Protein AF-A0A2V9U8V9-F1 (afdb_monomer_lite)

Structure (mmCIF, N/CA/C/O backbone):
data_AF-A0A2V9U8V9-F1
#
_entry.id   AF-A0A2V9U8V9-F1
#
loop_
_atom_site.group_PDB
_atom_site.id
_atom_site.type_symbol
_atom_site.label_atom_id
_atom_site.label_alt_id
_atom_site.label_comp_id
_atom_site.label_asym_id
_atom_site.label_entity_id
_atom_site.label_seq_id
_atom_site.pdbx_PDB_ins_code
_atom_site.Cartn_x
_atom_site.Cartn_y
_atom_site.Cartn_z
_atom_site.occupancy
_atom_site.B_iso_or_equiv
_atom_site.auth_seq_id
_atom_site.auth_comp_id
_atom_site.auth_asym_id
_atom_site.auth_atom_id
_atom_site.pdbx_PDB_model_num
ATOM 1 N N . MET A 1 1 ? 23.281 -36.638 34.194 1.00 37.81 1 MET A N 1
ATOM 2 C CA . MET A 1 1 ? 23.204 -36.924 32.746 1.00 37.81 1 MET A CA 1
ATOM 3 C C . MET A 1 1 ? 21.889 -36.361 32.242 1.00 37.81 1 MET A C 1
ATOM 5 O O . MET A 1 1 ? 20.847 -36.944 32.497 1.00 37.81 1 MET A O 1
ATOM 9 N N . PHE A 1 2 ? 21.940 -35.166 31.656 1.00 35.53 2 PHE A N 1
ATOM 10 C CA . PHE A 1 2 ? 20.792 -34.500 31.046 1.00 35.53 2 PHE A CA 1
ATOM 11 C C . PHE A 1 2 ? 20.637 -35.052 29.633 1.00 35.53 2 PHE A C 1
ATOM 13 O O . PHE A 1 2 ? 21.574 -34.942 28.846 1.00 35.53 2 PHE A O 1
ATOM 20 N N . ASN A 1 3 ? 19.500 -35.680 29.330 1.00 35.22 3 ASN A N 1
ATOM 21 C CA . ASN A 1 3 ? 19.219 -36.154 27.983 1.00 35.22 3 ASN A CA 1
ATOM 22 C C . ASN A 1 3 ? 18.303 -35.150 27.280 1.00 35.22 3 ASN A C 1
ATOM 24 O O . ASN A 1 3 ? 17.217 -34.831 27.760 1.00 35.22 3 ASN A O 1
ATOM 28 N N . HIS A 1 4 ? 18.808 -34.634 26.164 1.00 39.69 4 HIS A N 1
ATOM 29 C CA . HIS A 1 4 ? 18.148 -33.722 25.246 1.00 39.69 4 HIS A CA 1
ATOM 30 C C . HIS A 1 4 ? 16.875 -34.337 24.655 1.00 39.69 4 HIS A C 1
ATOM 32 O O . HIS A 1 4 ? 16.899 -35.435 24.105 1.00 39.69 4 HIS A O 1
ATOM 38 N N . 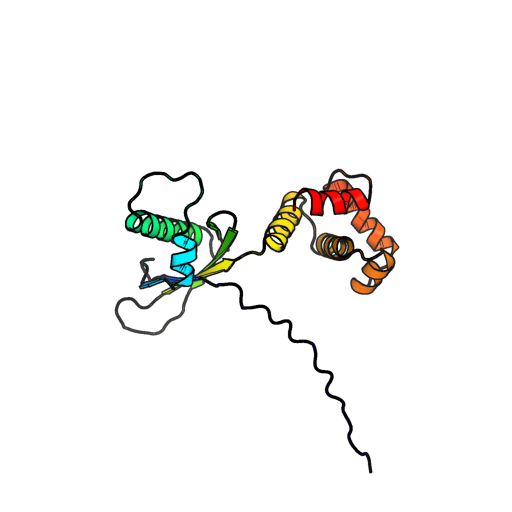SER A 1 5 ? 15.779 -33.586 24.683 1.00 37.34 5 SER A N 1
ATOM 39 C CA . SER A 1 5 ? 14.660 -33.722 23.745 1.00 37.34 5 SER A CA 1
ATOM 40 C C . SER A 1 5 ? 14.038 -32.340 23.569 1.00 37.34 5 SER A C 1
ATOM 42 O O . SER A 1 5 ? 13.023 -32.003 24.161 1.00 37.34 5 SER A O 1
ATOM 44 N N . THR A 1 6 ? 14.729 -31.489 22.815 1.00 38.81 6 THR A N 1
ATOM 45 C CA . THR A 1 6 ? 14.156 -30.262 22.259 1.00 38.81 6 THR A CA 1
ATOM 46 C C . THR A 1 6 ? 13.319 -30.651 21.048 1.00 38.81 6 THR A C 1
ATOM 48 O O . THR A 1 6 ? 13.857 -30.843 19.956 1.00 38.81 6 THR A O 1
ATOM 51 N N . GLU A 1 7 ? 12.009 -30.800 21.255 1.00 35.12 7 GLU A N 1
ATOM 52 C CA . GLU A 1 7 ? 11.020 -30.742 20.181 1.00 35.12 7 GLU A CA 1
ATOM 53 C C . GLU A 1 7 ? 11.206 -29.418 19.437 1.00 35.12 7 GLU A C 1
ATOM 55 O O . GLU A 1 7 ? 11.065 -28.329 19.990 1.00 35.12 7 GLU A O 1
ATOM 60 N N . SER A 1 8 ? 11.615 -29.528 18.176 1.00 33.59 8 SER A N 1
ATOM 61 C CA . SER A 1 8 ? 11.679 -28.401 17.259 1.00 33.59 8 SER A CA 1
ATOM 62 C C . SER A 1 8 ? 10.249 -28.027 16.891 1.00 33.59 8 SER A C 1
ATOM 64 O O . SER A 1 8 ? 9.591 -28.728 16.125 1.00 33.59 8 SER A O 1
ATOM 66 N N . GLU A 1 9 ? 9.765 -26.933 17.467 1.00 35.12 9 GLU A N 1
ATOM 67 C CA . GLU A 1 9 ? 8.502 -26.299 17.113 1.00 35.12 9 GLU A CA 1
ATOM 68 C C . GLU A 1 9 ? 8.621 -25.756 15.678 1.00 35.12 9 GLU A C 1
ATOM 70 O O . GLU A 1 9 ? 9.173 -24.686 15.415 1.00 35.12 9 GLU A O 1
ATOM 75 N N . VAL A 1 10 ? 8.180 -26.560 14.708 1.00 37.53 10 VAL A N 1
ATOM 76 C CA . VAL A 1 10 ? 8.136 -26.182 13.295 1.00 37.53 10 VAL A CA 1
ATOM 77 C C . VAL A 1 10 ? 7.018 -25.156 13.123 1.00 37.53 10 VAL A C 1
ATOM 79 O O . VAL A 1 10 ? 5.843 -25.506 13.023 1.00 37.53 10 VAL A O 1
ATOM 82 N N . LEU A 1 11 ? 7.380 -23.872 13.086 1.00 33.31 11 LEU A N 1
ATOM 83 C CA . LEU A 1 11 ? 6.467 -22.806 12.674 1.00 33.31 11 LEU A CA 1
ATOM 84 C C . LEU A 1 11 ? 5.932 -23.117 11.263 1.00 33.31 11 LEU A C 1
ATOM 86 O O . LEU A 1 11 ? 6.725 -23.436 10.369 1.00 33.31 11 LEU A O 1
ATOM 90 N N . PRO A 1 12 ? 4.615 -23.012 11.010 1.00 33.31 12 PRO A N 1
ATOM 91 C CA . PRO A 1 12 ? 4.072 -23.256 9.685 1.00 33.31 12 PRO A CA 1
ATOM 92 C C . PRO A 1 12 ? 4.582 -22.180 8.723 1.00 33.31 12 PRO A C 1
ATOM 94 O O . PRO A 1 12 ? 4.158 -21.024 8.770 1.00 33.31 12 PRO A O 1
ATOM 97 N N . TYR A 1 13 ? 5.486 -22.570 7.822 1.00 31.02 13 TYR A N 1
ATOM 98 C CA . TYR A 1 13 ? 5.823 -21.798 6.632 1.00 31.02 13 TYR A CA 1
ATOM 99 C C . TYR A 1 13 ? 4.543 -21.630 5.807 1.00 31.02 13 TYR A C 1
ATOM 101 O O . TYR A 1 13 ? 4.135 -22.518 5.057 1.00 31.02 13 TYR A O 1
ATOM 109 N N . THR A 1 14 ? 3.876 -20.485 5.946 1.00 38.31 14 THR A N 1
ATOM 110 C CA . THR A 1 14 ? 2.821 -20.095 5.016 1.00 38.31 14 THR A CA 1
ATOM 111 C C . THR A 1 14 ? 3.462 -19.981 3.638 1.00 38.31 14 THR A C 1
ATOM 113 O O . THR A 1 14 ? 4.262 -19.078 3.398 1.00 38.31 14 THR A O 1
ATOM 116 N N . SER A 1 15 ? 3.140 -20.918 2.745 1.00 39.66 15 SER A N 1
ATOM 117 C CA . SER A 1 15 ? 3.515 -20.896 1.332 1.00 39.66 15 SER A CA 1
ATOM 118 C C . SER A 1 15 ? 2.818 -19.722 0.638 1.00 39.66 15 SER A C 1
ATOM 120 O O . SER A 1 15 ? 1.810 -19.865 -0.053 1.00 39.66 15 SER A O 1
ATOM 122 N N . THR A 1 16 ? 3.321 -18.512 0.854 1.00 41.31 16 THR A N 1
ATOM 123 C CA . THR A 1 16 ? 3.035 -17.383 -0.016 1.00 41.31 16 THR A CA 1
ATOM 124 C C . THR A 1 16 ? 3.943 -17.547 -1.224 1.00 41.31 16 THR A C 1
ATOM 126 O O . THR A 1 16 ? 5.153 -17.346 -1.144 1.00 41.31 16 THR A O 1
ATOM 129 N N . ARG A 1 17 ? 3.374 -17.942 -2.374 1.00 42.03 17 ARG A N 1
ATOM 130 C CA . ARG A 1 17 ? 4.054 -17.705 -3.658 1.00 42.03 17 ARG A CA 1
ATOM 131 C C . ARG A 1 17 ? 4.548 -16.254 -3.621 1.00 42.03 17 ARG A C 1
ATOM 133 O O . ARG A 1 17 ? 3.707 -15.392 -3.342 1.00 42.03 17 ARG A O 1
ATOM 140 N N . PRO A 1 18 ? 5.845 -15.977 -3.851 1.00 52.53 18 PRO A N 1
ATOM 141 C CA . PRO A 1 18 ? 6.323 -14.604 -3.858 1.00 52.53 18 PRO A CA 1
ATOM 142 C C . PRO A 1 18 ? 5.438 -13.825 -4.827 1.00 52.53 18 PRO A C 1
ATOM 144 O O . PRO A 1 18 ? 5.170 -14.289 -5.942 1.00 52.53 18 PRO A O 1
ATOM 147 N N . GLU A 1 19 ? 4.877 -12.707 -4.360 1.00 60.94 19 GLU A N 1
ATOM 148 C CA . GLU A 1 19 ? 4.049 -11.869 -5.219 1.00 60.94 19 GLU A CA 1
ATOM 149 C C . GLU A 1 19 ? 4.855 -11.552 -6.486 1.00 60.94 19 GLU A C 1
ATOM 151 O O . GLU A 1 19 ? 6.059 -11.323 -6.393 1.00 60.94 19 GLU A O 1
ATOM 156 N N . PRO A 1 20 ? 4.251 -11.601 -7.684 1.00 72.75 20 PRO A N 1
ATOM 157 C CA . PRO A 1 20 ? 5.007 -11.443 -8.917 1.00 72.75 20 PRO A CA 1
ATOM 158 C C . PRO A 1 20 ? 5.640 -10.047 -8.954 1.00 72.75 20 PRO A C 1
ATOM 160 O O . PRO A 1 20 ? 4.931 -9.050 -9.111 1.00 72.75 20 PRO A O 1
ATOM 163 N N . VAL A 1 21 ? 6.966 -9.997 -8.804 1.00 86.25 21 VAL A N 1
ATOM 164 C CA . VAL A 1 21 ? 7.768 -8.770 -8.832 1.00 86.25 21 VAL A CA 1
ATOM 165 C C . VAL A 1 21 ? 8.269 -8.507 -10.251 1.00 86.25 21 VAL A C 1
ATOM 167 O O . VAL A 1 21 ? 8.858 -9.378 -10.897 1.00 86.25 21 VAL A O 1
ATOM 170 N N . GLY A 1 22 ? 8.016 -7.302 -10.758 1.00 91.44 22 GLY A N 1
ATOM 171 C CA . GLY A 1 22 ? 8.603 -6.808 -12.001 1.00 91.44 22 GLY A CA 1
ATOM 172 C C . GLY A 1 22 ? 9.912 -6.063 -11.741 1.00 91.44 22 GLY A C 1
ATOM 173 O O . GLY A 1 22 ? 10.039 -5.391 -10.725 1.00 91.44 22 GLY A O 1
ATOM 174 N N . LEU A 1 23 ? 10.869 -6.157 -12.664 1.00 93.19 23 LEU A N 1
ATOM 175 C CA . LEU A 1 23 ? 12.131 -5.419 -12.611 1.00 93.19 23 LEU A CA 1
ATOM 176 C C . LEU A 1 23 ? 12.373 -4.717 -13.948 1.00 93.19 23 LEU A C 1
ATOM 178 O O . LEU A 1 23 ? 12.224 -5.337 -15.005 1.00 93.19 23 LEU A O 1
ATOM 182 N N . ILE A 1 24 ? 12.769 -3.451 -13.883 1.00 92.56 24 ILE A N 1
ATOM 183 C 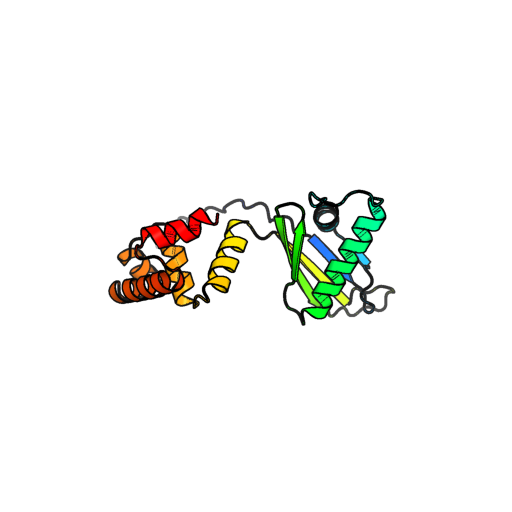CA . ILE A 1 24 ? 13.270 -2.664 -15.013 1.00 92.56 24 ILE A CA 1
ATOM 184 C C . ILE A 1 24 ? 14.653 -2.147 -14.627 1.00 92.56 24 ILE A C 1
ATOM 186 O O . ILE A 1 24 ? 14.810 -1.641 -13.520 1.00 92.56 24 ILE A O 1
ATOM 190 N N . LEU A 1 25 ? 15.639 -2.273 -15.514 1.00 91.81 25 LEU A N 1
ATOM 191 C CA . LEU A 1 25 ? 16.968 -1.684 -15.336 1.00 91.81 25 LEU A CA 1
ATOM 192 C C . LEU A 1 25 ? 17.158 -0.534 -16.315 1.00 91.81 25 LEU A C 1
ATOM 194 O O . LEU A 1 25 ? 16.785 -0.651 -17.486 1.00 91.81 25 LEU A O 1
ATOM 198 N N . LEU A 1 26 ? 17.757 0.543 -15.826 1.00 89.12 26 LEU A N 1
ATOM 199 C CA . LEU A 1 26 ? 17.985 1.781 -16.555 1.00 89.12 26 LEU A CA 1
ATOM 200 C C . LEU A 1 26 ? 19.473 2.121 -16.544 1.00 89.12 26 LEU A C 1
ATOM 202 O O . LEU A 1 26 ? 20.128 1.925 -15.521 1.00 89.12 26 LEU A O 1
ATOM 206 N N . ASP A 1 27 ? 20.003 2.637 -17.649 1.00 88.00 27 ASP A N 1
ATOM 207 C CA . ASP A 1 27 ? 21.355 3.201 -17.698 1.00 88.00 27 ASP A CA 1
ATOM 208 C C . ASP A 1 27 ? 21.408 4.630 -17.119 1.00 88.00 27 ASP A C 1
ATOM 210 O O . ASP A 1 27 ? 20.403 5.170 -16.650 1.00 88.00 27 ASP A O 1
ATOM 214 N N . ALA A 1 28 ? 22.589 5.256 -17.149 1.00 83.31 28 ALA A N 1
ATOM 215 C CA . ALA A 1 28 ? 22.806 6.620 -16.653 1.00 83.31 28 ALA A CA 1
ATOM 216 C C . ALA A 1 28 ? 21.983 7.696 -17.391 1.00 83.31 28 ALA A C 1
ATOM 218 O O . ALA A 1 28 ? 21.819 8.802 -16.883 1.00 83.31 28 ALA A O 1
ATOM 219 N N . HIS A 1 29 ? 21.458 7.387 -18.579 1.00 84.06 29 HIS A N 1
ATOM 220 C CA . HIS A 1 29 ? 20.615 8.278 -19.376 1.00 84.06 29 HIS A CA 1
ATOM 221 C C . HIS A 1 29 ? 19.126 7.941 -19.240 1.00 84.06 29 HIS A C 1
ATOM 223 O O . HIS A 1 29 ? 18.322 8.380 -20.065 1.00 84.06 29 HIS A O 1
ATOM 229 N N . MET A 1 30 ? 18.753 7.146 -18.230 1.00 81.25 30 MET A N 1
ATOM 230 C CA . MET A 1 30 ? 17.387 6.670 -17.998 1.00 81.25 30 MET A CA 1
ATOM 231 C C . MET A 1 30 ? 16.827 5.829 -19.156 1.00 81.25 30 MET A C 1
ATOM 233 O O . MET A 1 30 ? 15.611 5.653 -19.273 1.00 81.25 30 MET A O 1
ATOM 237 N N . LYS A 1 31 ? 17.692 5.264 -20.012 1.00 86.12 31 LYS A N 1
ATOM 238 C CA . LYS A 1 31 ? 17.264 4.329 -21.056 1.00 86.12 31 LYS A CA 1
ATOM 239 C C . LYS A 1 31 ? 17.157 2.925 -20.496 1.00 86.12 31 LYS A C 1
ATOM 241 O O . LYS A 1 31 ? 17.973 2.482 -19.696 1.00 86.12 31 LYS A O 1
ATOM 246 N N . VAL A 1 32 ? 16.147 2.203 -20.961 1.00 88.94 32 VAL A N 1
ATOM 247 C CA . VAL A 1 32 ? 15.845 0.848 -20.504 1.00 88.94 32 VAL A CA 1
ATOM 248 C C . VAL A 1 32 ? 16.859 -0.134 -21.076 1.00 88.94 32 VAL A C 1
ATOM 250 O O . VAL A 1 32 ? 16.911 -0.346 -22.284 1.00 88.94 32 VAL A O 1
ATOM 253 N N . VAL A 1 33 ? 17.629 -0.759 -20.190 1.00 90.62 33 VAL A N 1
ATOM 254 C CA . VAL A 1 33 ? 18.607 -1.808 -20.519 1.00 90.62 33 VAL A CA 1
ATOM 255 C C . VAL A 1 33 ? 17.960 -3.188 -20.431 1.00 90.62 33 VAL A C 1
ATOM 257 O O . VAL A 1 33 ? 18.264 -4.088 -21.211 1.00 90.62 33 VAL A O 1
ATOM 260 N N . TYR A 1 34 ? 17.032 -3.367 -19.489 1.00 89.75 34 TYR A N 1
ATOM 261 C CA . TYR A 1 34 ? 16.369 -4.646 -19.258 1.00 89.75 34 TYR A CA 1
ATOM 262 C C . TYR A 1 34 ? 14.958 -4.463 -18.703 1.00 89.75 34 TYR A C 1
ATOM 264 O O . TYR A 1 34 ? 14.690 -3.559 -17.914 1.00 89.75 34 TYR A O 1
ATOM 272 N N . VAL A 1 35 ? 14.069 -5.383 -19.074 1.00 90.81 35 VAL A N 1
ATOM 273 C CA . VAL A 1 35 ? 12.726 -5.528 -18.504 1.00 90.81 35 VAL A CA 1
ATOM 274 C C . VAL A 1 35 ? 12.508 -7.011 -18.231 1.00 90.81 35 VAL A C 1
ATOM 276 O O . VAL A 1 35 ? 12.730 -7.837 -19.119 1.00 90.81 35 VAL A O 1
ATOM 279 N N . SER A 1 36 ? 12.063 -7.377 -17.030 1.00 91.88 36 SER A N 1
ATOM 280 C CA . SER A 1 36 ? 11.713 -8.769 -16.728 1.00 91.88 36 SER A CA 1
ATOM 281 C C . SER A 1 36 ? 10.414 -9.194 -17.425 1.00 91.88 36 SER A C 1
ATOM 283 O O . SER A 1 36 ? 9.588 -8.362 -17.803 1.00 91.88 36 SER A O 1
ATOM 285 N N . SER A 1 37 ? 10.192 -10.499 -17.600 1.00 88.12 37 SER A N 1
ATOM 286 C CA . SER A 1 37 ? 8.926 -11.020 -18.144 1.00 88.12 37 SER A CA 1
ATOM 287 C C . SER A 1 37 ? 7.725 -10.581 -17.299 1.00 88.12 37 SER A C 1
ATOM 289 O O . SER A 1 37 ? 6.737 -10.091 -17.842 1.00 88.12 37 SER A O 1
ATOM 291 N N . THR A 1 38 ? 7.837 -10.651 -15.970 1.00 88.69 38 THR A N 1
ATOM 292 C CA . THR A 1 38 ? 6.818 -10.155 -15.036 1.00 88.69 38 THR A CA 1
ATOM 293 C C . THR A 1 38 ? 6.543 -8.666 -15.228 1.00 88.69 38 THR A C 1
ATOM 295 O O . THR A 1 38 ? 5.383 -8.267 -15.296 1.00 88.69 38 THR A O 1
ATOM 298 N N . ALA A 1 39 ? 7.589 -7.845 -15.374 1.00 89.62 39 ALA A N 1
ATOM 299 C CA . ALA A 1 39 ? 7.444 -6.420 -15.655 1.00 89.62 39 ALA A CA 1
ATOM 300 C C . ALA A 1 39 ? 6.711 -6.171 -16.979 1.00 89.62 39 ALA A C 1
ATOM 302 O O . ALA A 1 39 ? 5.760 -5.392 -17.002 1.00 89.62 39 ALA A O 1
ATOM 303 N N . ARG A 1 40 ? 7.074 -6.890 -18.051 1.00 88.06 40 ARG A N 1
ATOM 304 C CA . ARG A 1 40 ? 6.355 -6.817 -19.333 1.00 88.06 40 ARG A CA 1
ATOM 305 C C . ARG A 1 40 ? 4.884 -7.188 -19.175 1.00 88.06 40 ARG A C 1
ATOM 307 O O . ARG A 1 40 ? 4.047 -6.460 -19.680 1.00 88.06 40 ARG A O 1
ATOM 314 N N . HIS A 1 41 ? 4.553 -8.246 -18.434 1.00 85.12 41 HIS A N 1
ATOM 315 C CA . HIS A 1 41 ? 3.159 -8.637 -18.180 1.00 85.12 41 HIS A CA 1
ATOM 316 C C . HIS A 1 41 ? 2.365 -7.594 -17.381 1.00 85.12 41 HIS A C 1
ATOM 318 O O . HIS A 1 41 ? 1.191 -7.358 -17.662 1.00 85.12 41 HIS A O 1
ATOM 324 N N . ILE A 1 42 ? 2.987 -6.958 -16.384 1.00 87.00 42 ILE A N 1
ATOM 325 C CA . ILE A 1 42 ? 2.364 -5.864 -15.623 1.00 87.00 42 ILE A CA 1
ATOM 326 C C . ILE A 1 42 ? 2.085 -4.674 -16.554 1.00 87.00 42 ILE A C 1
ATOM 328 O O . ILE A 1 42 ? 1.009 -4.071 -16.488 1.00 87.00 42 ILE A O 1
ATOM 332 N N . LEU A 1 43 ? 3.033 -4.359 -17.435 1.00 85.06 43 LEU A N 1
ATOM 333 C CA . LEU A 1 43 ? 2.993 -3.220 -18.351 1.00 85.06 43 LEU A CA 1
ATOM 334 C C . LEU A 1 43 ? 2.244 -3.481 -19.667 1.00 85.06 43 LEU A C 1
ATOM 336 O O . LEU A 1 43 ? 1.930 -2.531 -20.373 1.00 85.06 43 LEU A O 1
ATOM 340 N N . SER A 1 44 ? 1.917 -4.723 -20.014 1.00 81.25 44 SER A N 1
ATOM 341 C CA . SER A 1 44 ? 1.146 -5.044 -21.225 1.00 81.25 44 SER A CA 1
ATOM 342 C C . SER A 1 44 ? -0.349 -5.206 -20.957 1.00 81.25 44 SER A C 1
ATOM 344 O O . SER A 1 44 ? -1.152 -5.235 -21.886 1.00 81.25 44 SER A O 1
ATOM 346 N N . TYR A 1 45 ? -0.762 -5.292 -19.689 1.00 72.31 45 TYR A N 1
ATOM 347 C CA . TYR A 1 45 ? -2.176 -5.432 -19.356 1.00 72.31 45 TYR A CA 1
ATOM 348 C C . TYR A 1 45 ? -2.946 -4.152 -19.703 1.00 72.31 45 TYR A C 1
ATOM 350 O O . TYR A 1 45 ? -2.648 -3.087 -19.153 1.00 72.31 45 TYR A O 1
ATOM 358 N N . ARG A 1 46 ? -3.966 -4.267 -20.562 1.00 63.50 46 ARG A N 1
ATOM 359 C CA . ARG A 1 46 ? -4.835 -3.150 -20.952 1.00 63.50 46 ARG A CA 1
ATOM 360 C C . ARG A 1 46 ? -5.687 -2.673 -19.778 1.00 63.50 46 ARG A C 1
ATOM 362 O O . ARG A 1 46 ? -6.381 -3.467 -19.134 1.00 63.50 46 ARG A O 1
ATOM 369 N N . ASN A 1 47 ? -5.686 -1.368 -19.526 1.00 58.81 47 ASN A N 1
ATOM 370 C CA . ASN A 1 47 ? -6.736 -0.759 -18.721 1.00 58.81 47 ASN A CA 1
ATOM 371 C C . ASN A 1 47 ? -8.002 -0.685 -19.582 1.00 58.81 47 ASN A C 1
ATOM 373 O O . ASN A 1 47 ? -7.956 -0.304 -20.750 1.00 58.81 47 ASN A O 1
ATOM 377 N N . SER A 1 48 ? -9.135 -1.113 -19.027 1.00 47.69 48 SER A N 1
ATOM 378 C CA . SER A 1 48 ? -10.438 -1.041 -19.689 1.00 47.69 48 SER A CA 1
ATOM 379 C C . SER A 1 48 ? -10.763 0.426 -19.998 1.00 47.69 48 SER A C 1
ATOM 381 O O . SER A 1 48 ? -11.174 1.147 -19.093 1.00 47.69 48 SER A O 1
ATOM 383 N N . GLY A 1 49 ? -10.509 0.865 -21.235 1.00 53.72 49 GLY A N 1
ATOM 384 C CA . GLY A 1 49 ? -10.682 2.251 -21.685 1.00 53.72 49 GLY A CA 1
ATOM 385 C C . GLY A 1 49 ? -9.748 2.690 -22.823 1.00 53.72 49 GLY A C 1
ATOM 386 O O . GLY A 1 49 ? -10.072 3.641 -23.522 1.00 53.72 49 GLY A O 1
ATOM 387 N N . GLU A 1 50 ? -8.628 1.999 -23.059 1.00 55.88 50 GLU A N 1
ATOM 388 C CA . GLU A 1 50 ? -7.662 2.384 -24.101 1.00 55.88 50 GLU A CA 1
ATOM 389 C C . GLU A 1 50 ? -7.884 1.578 -25.391 1.00 55.88 50 GLU A C 1
ATOM 391 O O . GLU A 1 50 ? -7.620 0.374 -25.448 1.00 55.88 50 GLU A O 1
ATOM 396 N N . SER A 1 51 ? -8.404 2.245 -26.424 1.00 48.88 51 SER A N 1
ATOM 397 C CA . SER A 1 51 ? -8.648 1.672 -27.750 1.00 48.88 51 SER A CA 1
ATOM 398 C C . SER A 1 51 ? -7.625 2.220 -28.750 1.00 48.88 51 SER A C 1
ATOM 400 O O . SER A 1 51 ? -7.553 3.431 -28.939 1.00 48.88 51 SER A O 1
ATOM 402 N N . GLY A 1 52 ? -6.860 1.340 -29.411 1.00 53.19 52 GLY A N 1
ATOM 403 C CA . GLY A 1 52 ? -6.328 1.625 -30.753 1.00 53.19 52 GLY A CA 1
ATOM 404 C C . GLY A 1 52 ? -4.812 1.719 -30.982 1.00 53.19 52 GLY A C 1
ATOM 405 O O . GLY A 1 52 ? -4.431 1.924 -32.129 1.00 53.19 52 GLY A O 1
ATOM 406 N N . ALA A 1 53 ? -3.931 1.546 -29.992 1.00 48.72 53 ALA A N 1
ATOM 407 C CA . ALA A 1 53 ? -2.481 1.565 -30.244 1.00 48.72 53 ALA A CA 1
ATOM 408 C C . ALA A 1 53 ? -1.908 0.157 -30.500 1.00 48.72 53 ALA A C 1
ATOM 410 O O . ALA A 1 53 ? -2.307 -0.808 -29.850 1.00 48.72 53 ALA A O 1
ATOM 411 N N . SER A 1 54 ? -0.956 0.053 -31.436 1.00 56.22 54 SER A N 1
ATOM 412 C CA . SER A 1 54 ? -0.134 -1.147 -31.658 1.00 56.22 54 SER A CA 1
ATOM 413 C C . SER A 1 54 ? 0.542 -1.573 -30.346 1.00 56.22 54 SER A C 1
ATOM 415 O O . SER A 1 54 ? 1.157 -0.735 -29.680 1.00 56.22 54 SER A O 1
ATOM 417 N N . ASP A 1 55 ? 0.426 -2.854 -29.973 1.00 57.44 55 ASP A N 1
ATOM 418 C CA . ASP A 1 55 ? 0.799 -3.383 -28.647 1.00 57.44 55 ASP A CA 1
ATOM 419 C C . ASP A 1 55 ? 2.256 -3.050 -28.238 1.00 57.44 55 ASP A C 1
ATOM 421 O O . ASP A 1 55 ? 2.559 -2.895 -27.053 1.00 57.44 55 ASP A O 1
ATOM 425 N N . THR A 1 56 ? 3.165 -2.882 -29.205 1.00 59.69 56 THR A N 1
ATOM 426 C CA . THR A 1 56 ? 4.578 -2.536 -28.972 1.00 59.69 56 THR A CA 1
ATOM 427 C C . THR A 1 56 ? 4.783 -1.072 -28.576 1.00 59.69 56 THR A C 1
ATOM 429 O O . THR A 1 56 ? 5.589 -0.791 -27.687 1.00 59.69 56 THR A O 1
ATOM 432 N N . ASN A 1 57 ? 4.041 -0.145 -29.193 1.00 65.62 57 ASN A N 1
ATOM 433 C CA . ASN A 1 57 ? 4.129 1.282 -28.866 1.00 65.62 57 ASN A CA 1
ATOM 434 C C . ASN A 1 57 ? 3.526 1.546 -27.484 1.00 65.62 57 ASN A C 1
ATOM 436 O O . ASN A 1 57 ? 4.117 2.259 -26.682 1.00 65.62 57 ASN A O 1
ATOM 440 N N . GLN A 1 58 ? 2.430 0.859 -27.146 1.00 69.56 58 GLN A N 1
ATOM 441 C CA . GLN A 1 58 ? 1.798 0.987 -25.832 1.00 69.56 58 GLN A CA 1
ATOM 442 C C . GLN A 1 58 ? 2.719 0.526 -24.689 1.00 69.56 58 GLN A C 1
ATOM 444 O O . GLN A 1 58 ? 2.766 1.155 -23.631 1.00 69.56 58 GLN A O 1
ATOM 449 N N . LEU A 1 59 ? 3.473 -0.564 -24.879 1.00 73.44 59 LEU A N 1
ATOM 450 C CA . LEU A 1 59 ? 4.434 -1.026 -23.876 1.00 73.44 59 LEU A CA 1
ATOM 451 C C . LEU A 1 59 ? 5.578 -0.019 -23.686 1.00 73.44 59 LEU A C 1
ATOM 453 O O . LEU A 1 59 ? 5.958 0.252 -22.547 1.00 73.44 59 LEU A O 1
ATOM 457 N N . ALA A 1 60 ? 6.110 0.535 -24.778 1.00 75.12 60 ALA A N 1
ATOM 458 C CA . ALA A 1 60 ? 7.166 1.542 -24.725 1.00 75.12 60 ALA A CA 1
ATOM 459 C C . ALA A 1 60 ? 6.703 2.809 -23.987 1.00 75.12 60 ALA A C 1
ATOM 461 O O . ALA A 1 60 ? 7.379 3.243 -23.053 1.00 75.12 60 ALA A O 1
ATOM 462 N N . ASP A 1 61 ? 5.516 3.322 -24.316 1.00 77.38 61 ASP A N 1
ATOM 463 C CA . ASP A 1 61 ? 4.929 4.507 -23.679 1.00 77.38 61 ASP A CA 1
ATOM 464 C C . ASP A 1 61 ? 4.693 4.283 -22.179 1.00 77.38 61 ASP A C 1
ATOM 466 O O . ASP A 1 61 ? 4.983 5.143 -21.344 1.00 77.38 61 ASP A O 1
ATOM 470 N N . ARG A 1 62 ? 4.228 3.088 -21.793 1.00 78.31 62 ARG A N 1
ATOM 471 C CA . ARG A 1 62 ? 4.033 2.739 -20.377 1.00 78.31 62 ARG A CA 1
ATOM 472 C C . ARG A 1 62 ? 5.343 2.604 -19.617 1.00 78.31 62 ARG A C 1
ATOM 474 O O . ARG A 1 62 ? 5.404 3.012 -18.459 1.00 78.31 62 ARG A O 1
ATOM 481 N N . ILE A 1 63 ? 6.378 2.042 -20.239 1.00 80.62 63 ILE A N 1
ATOM 482 C CA . ILE A 1 63 ? 7.712 1.999 -19.636 1.00 80.62 63 ILE A CA 1
ATOM 483 C C . ILE A 1 63 ? 8.218 3.428 -19.423 1.00 80.62 63 ILE A C 1
ATOM 485 O O . ILE A 1 63 ? 8.644 3.749 -18.318 1.00 80.62 63 ILE A O 1
ATOM 489 N N . GLN A 1 64 ? 8.103 4.300 -20.428 1.00 83.25 64 GLN A N 1
ATOM 490 C CA . GLN A 1 64 ? 8.506 5.703 -20.312 1.00 83.25 64 GLN A CA 1
ATOM 491 C C . GLN A 1 64 ? 7.731 6.440 -19.216 1.00 83.25 64 GLN A C 1
ATOM 493 O O . GLN A 1 64 ? 8.343 7.122 -18.399 1.00 83.25 64 GLN A O 1
ATOM 498 N N . SER A 1 65 ? 6.412 6.249 -19.131 1.00 81.31 65 SER A N 1
ATOM 499 C CA . SER A 1 65 ? 5.577 6.843 -18.080 1.00 81.31 65 SER A CA 1
ATOM 500 C C . SER A 1 65 ? 6.010 6.410 -16.675 1.00 81.31 65 SER A C 1
ATOM 502 O O . SER A 1 65 ? 6.109 7.247 -15.779 1.00 81.31 65 SER A O 1
ATOM 504 N N . VAL A 1 66 ? 6.320 5.122 -16.477 1.00 81.75 66 VAL A N 1
ATOM 505 C CA . VAL A 1 66 ? 6.816 4.619 -15.185 1.00 81.75 66 VAL A CA 1
ATOM 506 C C . VAL A 1 66 ? 8.193 5.191 -14.860 1.00 81.75 66 VAL A C 1
ATOM 508 O O . VAL A 1 66 ? 8.408 5.627 -13.733 1.00 81.75 66 VAL A O 1
ATOM 511 N N . VAL A 1 67 ? 9.107 5.227 -15.832 1.00 83.62 67 VAL A N 1
ATOM 512 C CA . VAL A 1 67 ? 10.454 5.791 -15.656 1.00 83.62 67 VAL A CA 1
ATOM 513 C C . VAL A 1 67 ? 10.383 7.275 -15.293 1.00 83.62 67 VAL A C 1
ATOM 515 O O . VAL A 1 67 ? 11.038 7.697 -14.342 1.00 83.62 67 VAL A O 1
ATOM 518 N N . PHE A 1 68 ? 9.541 8.044 -15.985 1.00 82.25 68 PHE A N 1
ATOM 519 C CA . PHE A 1 68 ? 9.326 9.464 -15.717 1.00 82.25 68 PHE A CA 1
ATOM 520 C C . PHE A 1 68 ? 8.753 9.695 -14.313 1.00 82.25 68 PHE A C 1
ATOM 522 O O . PHE A 1 68 ? 9.353 10.407 -13.511 1.00 82.25 68 PHE A O 1
ATOM 529 N N . ALA A 1 69 ? 7.659 9.008 -13.966 1.00 76.94 69 ALA A N 1
ATOM 530 C CA . ALA A 1 69 ? 7.031 9.130 -12.650 1.00 76.94 69 ALA A CA 1
ATOM 531 C C . ALA A 1 69 ? 7.964 8.705 -11.502 1.00 76.94 69 ALA A C 1
ATOM 533 O O . ALA A 1 69 ? 7.868 9.226 -10.395 1.00 76.94 69 ALA A O 1
ATOM 534 N N . SER A 1 70 ? 8.855 7.739 -11.739 1.00 74.88 70 SER A N 1
ATOM 535 C CA . SER A 1 70 ? 9.867 7.326 -10.763 1.00 74.88 70 SER A CA 1
ATOM 536 C C . SER A 1 70 ? 11.047 8.299 -10.665 1.00 74.88 70 SER A C 1
ATOM 538 O O . SER A 1 70 ? 11.659 8.371 -9.603 1.00 74.88 70 SER A O 1
ATOM 540 N N . SER A 1 71 ? 11.352 9.053 -11.725 1.00 73.31 71 SER A N 1
ATOM 541 C CA . SER A 1 71 ? 12.377 10.104 -11.710 1.00 73.31 71 SER A CA 1
ATOM 542 C C . SER A 1 71 ? 11.928 11.339 -10.929 1.00 73.31 71 SER A C 1
ATOM 544 O O . SER A 1 71 ? 12.734 11.925 -10.214 1.00 73.31 71 SER A O 1
ATOM 546 N N . GLU A 1 72 ? 10.657 11.734 -11.046 1.00 72.06 72 GLU A N 1
ATOM 547 C CA . GLU A 1 72 ? 10.104 12.883 -10.308 1.00 72.06 72 GLU A CA 1
ATOM 548 C C . GLU A 1 72 ? 9.918 12.599 -8.813 1.00 72.06 72 GLU A C 1
ATOM 550 O O . GLU A 1 72 ? 9.875 13.516 -8.001 1.00 72.06 72 GLU A O 1
ATOM 555 N N . ALA A 1 73 ? 9.805 11.327 -8.429 1.00 61.44 73 ALA A N 1
ATOM 556 C CA . ALA A 1 73 ? 9.437 10.941 -7.074 1.00 61.44 73 ALA A CA 1
ATOM 557 C C . ALA A 1 73 ? 10.565 11.077 -6.026 1.00 61.44 73 ALA A C 1
ATOM 559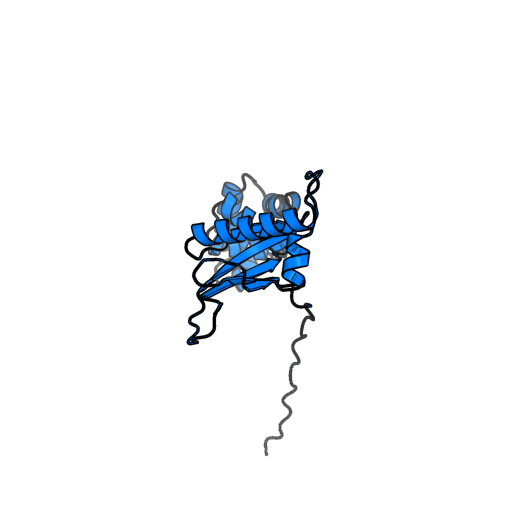 O O . ALA A 1 73 ? 10.358 10.623 -4.906 1.00 61.44 73 ALA A O 1
ATOM 560 N N . GLU A 1 74 ? 11.737 11.649 -6.342 1.00 63.28 74 GLU A N 1
ATOM 561 C CA . GLU A 1 74 ? 12.888 11.813 -5.418 1.00 63.28 74 GLU A CA 1
ATOM 562 C C . GLU A 1 74 ? 13.167 10.563 -4.545 1.00 63.28 74 GLU A C 1
ATOM 564 O O . GLU A 1 74 ? 13.337 10.631 -3.328 1.00 63.28 74 GLU A O 1
ATOM 569 N N . GLY A 1 75 ? 13.158 9.370 -5.151 1.00 61.44 75 GLY A N 1
ATOM 570 C CA . GLY A 1 75 ? 13.381 8.100 -4.438 1.00 61.44 75 GLY A CA 1
ATOM 571 C C . GLY A 1 75 ? 12.141 7.501 -3.753 1.00 61.44 75 GLY A C 1
ATOM 572 O O . GLY A 1 75 ? 12.201 6.391 -3.221 1.00 61.44 75 GLY A O 1
ATOM 573 N N . ALA A 1 76 ? 10.993 8.179 -3.788 1.00 64.94 76 ALA A N 1
ATOM 574 C CA . ALA A 1 76 ? 9.718 7.642 -3.334 1.00 64.94 76 ALA A CA 1
ATOM 575 C C . ALA A 1 76 ? 9.103 6.669 -4.356 1.00 64.94 76 ALA A C 1
ATOM 577 O O . ALA A 1 76 ? 9.352 6.711 -5.560 1.00 64.94 76 ALA A O 1
ATOM 578 N N . ALA A 1 77 ? 8.258 5.764 -3.859 1.00 75.56 77 ALA A N 1
ATOM 579 C CA . ALA A 1 77 ? 7.541 4.821 -4.707 1.00 75.56 77 ALA A CA 1
ATOM 580 C C . ALA A 1 77 ? 6.402 5.523 -5.464 1.00 75.56 77 ALA A C 1
ATOM 582 O O . ALA A 1 77 ? 5.524 6.112 -4.829 1.00 75.56 77 ALA A O 1
ATOM 583 N N . SER A 1 78 ? 6.355 5.386 -6.789 1.00 80.44 78 SER A N 1
ATOM 584 C CA . SER A 1 78 ? 5.196 5.781 -7.597 1.00 80.44 78 SER A CA 1
ATOM 585 C C . SER A 1 78 ? 4.182 4.631 -7.684 1.00 80.44 78 SER A C 1
ATOM 587 O O . SER A 1 78 ? 4.489 3.481 -7.359 1.00 80.44 78 SER A O 1
ATOM 589 N N . ALA A 1 79 ? 2.934 4.921 -8.062 1.00 82.69 79 ALA A N 1
ATOM 590 C CA . ALA A 1 79 ? 1.885 3.908 -8.186 1.00 82.69 79 ALA A CA 1
ATOM 591 C C . ALA A 1 79 ? 1.447 3.749 -9.645 1.00 82.69 79 ALA A C 1
ATOM 593 O O . ALA A 1 79 ? 1.071 4.719 -10.296 1.00 82.69 79 ALA A O 1
ATOM 594 N N . LEU A 1 80 ? 1.417 2.506 -10.124 1.00 84.25 80 LEU A N 1
ATOM 595 C CA . LEU A 1 80 ? 0.944 2.131 -11.453 1.00 84.25 80 LEU A CA 1
ATOM 596 C C . LEU A 1 80 ? -0.300 1.246 -11.341 1.00 84.25 80 LEU A C 1
ATOM 598 O O . LEU A 1 80 ? -0.333 0.281 -10.574 1.00 84.25 80 LEU A O 1
ATOM 602 N N . MET A 1 81 ? -1.314 1.523 -12.157 1.00 81.81 81 MET A N 1
ATOM 603 C CA . MET A 1 81 ? -2.450 0.620 -12.342 1.00 81.81 81 MET A CA 1
ATOM 604 C C . MET A 1 81 ? -2.228 -0.283 -13.559 1.00 81.81 81 MET A C 1
ATOM 606 O O . MET A 1 81 ? -1.869 0.177 -14.640 1.00 81.81 81 MET A O 1
ATOM 610 N N . SER A 1 82 ? -2.462 -1.579 -13.370 1.00 82.19 82 SER A N 1
ATOM 611 C CA . SER A 1 82 ? -2.449 -2.612 -14.405 1.00 82.19 82 SER A CA 1
ATOM 612 C C . SER A 1 82 ? -3.743 -3.421 -14.280 1.00 82.19 82 SER A C 1
ATOM 614 O O . SER A 1 82 ? -3.919 -4.257 -13.382 1.00 82.19 82 SER A O 1
ATOM 616 N N . GLY A 1 83 ? -4.732 -3.070 -15.102 1.00 80.06 83 GLY A N 1
ATOM 617 C CA . GLY A 1 83 ? -6.119 -3.487 -14.917 1.00 80.06 83 GLY A CA 1
ATOM 618 C C . GLY A 1 83 ? -6.669 -3.015 -13.565 1.00 80.06 83 GLY A C 1
ATOM 619 O O . GLY A 1 83 ? -6.568 -1.850 -13.197 1.00 80.06 83 GLY A O 1
ATOM 620 N N . ARG A 1 84 ? -7.224 -3.941 -12.770 1.00 74.75 84 ARG A N 1
ATOM 621 C CA . ARG A 1 84 ? -7.708 -3.673 -11.393 1.00 74.75 84 ARG A CA 1
ATOM 622 C C . ARG A 1 84 ? -6.654 -3.929 -10.307 1.00 74.75 84 ARG A C 1
ATOM 624 O O . ARG A 1 84 ? -7.010 -4.168 -9.148 1.00 74.75 84 ARG A O 1
ATOM 631 N N . ARG A 1 85 ? -5.378 -4.018 -10.683 1.00 80.31 85 ARG A N 1
ATOM 632 C CA . ARG A 1 85 ? -4.262 -4.293 -9.771 1.00 80.31 85 ARG A CA 1
ATOM 633 C C . ARG A 1 85 ? -3.385 -3.052 -9.696 1.00 80.31 85 ARG A C 1
ATOM 635 O O . ARG A 1 85 ? -3.056 -2.475 -10.727 1.00 80.31 85 ARG A O 1
ATOM 642 N N . ARG A 1 86 ? -3.017 -2.664 -8.479 1.00 82.19 86 ARG A N 1
ATOM 643 C CA . ARG A 1 86 ? -2.069 -1.581 -8.238 1.00 82.19 86 ARG A CA 1
ATOM 644 C C . ARG A 1 86 ? -0.692 -2.167 -7.963 1.00 82.19 86 ARG A C 1
ATOM 646 O O . ARG A 1 86 ? -0.570 -3.125 -7.196 1.00 82.19 86 ARG A O 1
ATOM 653 N N . TYR A 1 87 ? 0.311 -1.573 -8.580 1.00 86.50 87 TYR A N 1
ATOM 654 C CA . TYR A 1 87 ? 1.716 -1.876 -8.390 1.00 86.50 87 TYR A CA 1
ATOM 655 C C . TYR A 1 87 ? 2.411 -0.637 -7.839 1.00 86.50 87 TYR A C 1
ATOM 657 O O . TYR A 1 87 ? 2.119 0.477 -8.271 1.00 86.50 87 TYR A O 1
ATOM 665 N N . LEU A 1 88 ? 3.289 -0.831 -6.862 1.00 86.62 88 LEU A N 1
ATOM 666 C CA . LEU A 1 88 ? 4.216 0.198 -6.414 1.00 86.62 88 LEU A CA 1
ATOM 667 C C . LEU A 1 88 ? 5.504 0.049 -7.209 1.00 86.62 88 LEU A C 1
ATOM 669 O O . LEU A 1 88 ? 6.082 -1.034 -7.241 1.00 86.62 88 LEU A O 1
ATOM 673 N N . CYS A 1 89 ? 5.927 1.137 -7.830 1.00 88.94 89 CYS A N 1
ATOM 674 C CA . CYS A 1 89 ? 7.152 1.242 -8.597 1.00 88.94 89 CYS A CA 1
ATOM 675 C C . CYS A 1 89 ? 8.182 1.965 -7.729 1.00 88.94 89 CYS A C 1
ATOM 677 O O . CYS A 1 89 ? 8.071 3.167 -7.492 1.00 88.94 89 CYS A O 1
ATOM 679 N N . ARG A 1 90 ? 9.155 1.223 -7.205 1.00 88.00 90 ARG A N 1
ATOM 680 C CA . ARG A 1 90 ? 10.216 1.743 -6.340 1.00 88.00 90 ARG A CA 1
ATOM 681 C C . ARG A 1 90 ? 11.504 1.921 -7.135 1.00 88.00 90 ARG A C 1
ATOM 683 O O . ARG A 1 90 ? 12.034 0.905 -7.590 1.00 88.00 90 ARG A O 1
ATOM 690 N N . PRO A 1 91 ? 11.998 3.156 -7.309 1.00 88.50 91 PRO A N 1
ATOM 691 C CA . PRO A 1 91 ? 13.306 3.383 -7.898 1.00 88.50 91 PRO A CA 1
ATOM 692 C C . PRO A 1 91 ? 14.421 3.087 -6.887 1.00 88.50 91 PRO A C 1
ATOM 694 O O . PRO A 1 91 ? 14.295 3.370 -5.698 1.00 88.50 91 PRO A O 1
ATOM 697 N N . PHE A 1 92 ? 15.525 2.546 -7.386 1.00 86.25 92 PHE A N 1
ATOM 698 C CA . PHE A 1 92 ? 16.779 2.336 -6.674 1.00 86.25 92 PHE A CA 1
ATOM 699 C C . PHE A 1 92 ? 17.913 2.826 -7.564 1.00 86.25 92 PHE A C 1
ATOM 701 O O . PHE A 1 92 ? 17.917 2.528 -8.759 1.00 86.25 92 PHE A O 1
ATOM 708 N N . LEU A 1 93 ? 18.883 3.533 -6.992 1.00 86.75 93 LEU A N 1
ATOM 709 C CA . LEU A 1 93 ? 20.158 3.773 -7.660 1.00 86.75 93 LEU A CA 1
ATOM 710 C C . LEU A 1 93 ? 21.049 2.548 -7.464 1.00 86.75 93 LEU A C 1
ATOM 712 O O . LEU A 1 93 ? 21.057 1.940 -6.392 1.00 86.75 93 LEU A 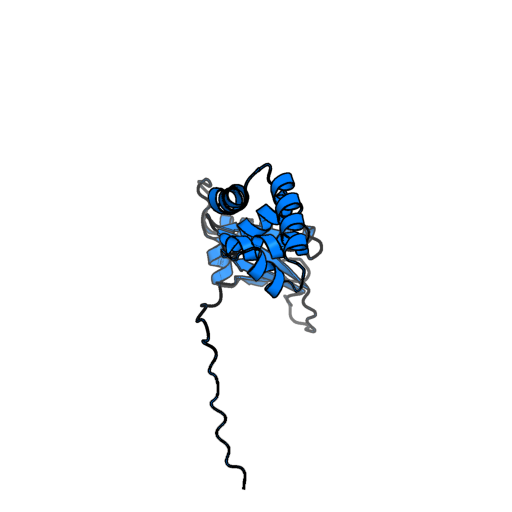O 1
ATOM 716 N N . LEU A 1 94 ? 21.762 2.168 -8.515 1.00 83.19 94 LEU A N 1
ATOM 717 C CA . LEU A 1 94 ? 22.707 1.065 -8.492 1.00 83.19 94 LEU A CA 1
ATOM 718 C C . LEU A 1 94 ? 24.119 1.644 -8.536 1.00 83.19 94 LEU A C 1
ATOM 720 O O . LEU A 1 94 ? 24.514 2.257 -9.524 1.00 83.19 94 LEU A O 1
ATOM 724 N N . GLU A 1 95 ? 24.891 1.418 -7.479 1.00 73.00 95 GLU A N 1
ATOM 725 C CA . GLU A 1 95 ? 26.329 1.678 -7.486 1.00 73.00 95 GLU A CA 1
ATOM 726 C C . GLU A 1 95 ? 27.030 0.488 -8.145 1.00 73.00 95 GLU A C 1
ATOM 728 O O . GLU A 1 95 ? 27.400 -0.488 -7.493 1.00 73.00 95 GLU A O 1
ATOM 733 N N . LEU A 1 96 ? 27.141 0.529 -9.472 1.00 68.75 96 LEU A N 1
ATOM 734 C CA . LEU A 1 96 ? 27.810 -0.510 -10.247 1.00 68.75 96 LEU A CA 1
ATOM 735 C C . LEU A 1 96 ? 29.149 0.001 -10.775 1.00 68.75 96 LEU A C 1
ATOM 737 O O . LEU A 1 96 ? 29.217 0.922 -11.584 1.00 68.75 96 LEU A O 1
ATOM 741 N N . THR A 1 97 ? 30.230 -0.638 -10.337 1.00 59.50 97 THR A N 1
ATOM 742 C CA . THR A 1 97 ? 31.584 -0.436 -10.855 1.00 59.50 97 THR A CA 1
ATOM 743 C C . THR A 1 97 ? 31.801 -1.332 -12.074 1.00 59.50 97 THR A C 1
ATOM 745 O O . THR A 1 97 ? 32.110 -2.516 -11.957 1.00 59.50 97 THR A O 1
ATOM 748 N N . GLY A 1 98 ? 31.623 -0.774 -13.272 1.00 61.47 98 GLY A N 1
ATOM 749 C CA . GLY A 1 98 ? 31.881 -1.465 -14.537 1.00 61.47 98 GLY A CA 1
ATOM 750 C C . GLY A 1 98 ? 32.068 -0.488 -15.698 1.00 61.47 98 GLY A C 1
ATOM 751 O O . GLY A 1 98 ? 31.541 0.618 -15.672 1.00 61.47 98 GLY A O 1
ATOM 752 N N . THR A 1 99 ? 32.827 -0.888 -16.719 1.00 58.44 99 THR A N 1
ATOM 753 C CA . THR A 1 99 ? 33.175 -0.055 -17.893 1.00 58.44 99 THR A CA 1
ATOM 754 C C . THR A 1 99 ? 32.428 -0.454 -19.171 1.00 58.44 99 THR A C 1
ATOM 756 O O . THR A 1 99 ? 32.734 0.046 -20.252 1.00 58.44 99 THR A O 1
ATOM 759 N N . ALA A 1 100 ? 31.458 -1.367 -19.075 1.00 64.88 100 ALA A N 1
ATOM 760 C CA . ALA A 1 100 ? 30.706 -1.842 -20.232 1.00 64.88 100 ALA A CA 1
ATOM 761 C C . ALA A 1 100 ? 29.709 -0.779 -20.744 1.00 64.88 100 ALA A C 1
ATOM 763 O O . ALA A 1 100 ? 29.115 -0.051 -19.950 1.00 64.88 100 ALA A O 1
ATOM 764 N N . PRO A 1 101 ? 29.452 -0.692 -22.059 1.00 61.69 101 PRO A N 1
ATOM 765 C CA . PRO A 1 101 ? 28.340 0.108 -22.564 1.00 61.69 101 PRO A CA 1
ATOM 766 C C . PRO A 1 101 ? 27.010 -0.419 -21.992 1.00 61.69 101 PRO A C 1
ATOM 768 O O . PRO A 1 101 ? 26.792 -1.628 -21.942 1.00 61.69 101 PRO A O 1
ATOM 771 N N . HIS A 1 102 ? 26.129 0.492 -21.558 1.00 68.44 102 HIS A N 1
ATOM 772 C CA . HIS A 1 102 ? 24.844 0.203 -20.893 1.00 68.44 102 HIS A CA 1
ATOM 773 C C . HIS A 1 102 ? 24.928 -0.422 -19.488 1.00 68.44 102 HIS A C 1
ATOM 775 O O . HIS A 1 102 ? 24.055 -1.210 -19.115 1.00 68.44 102 HIS A O 1
ATOM 781 N N . VAL A 1 103 ? 25.928 -0.054 -18.670 1.00 79.50 103 VAL A N 1
ATOM 782 C CA . VAL A 1 103 ? 25.879 -0.372 -17.229 1.00 79.50 103 VAL A CA 1
ATOM 783 C C . VAL A 1 103 ? 24.575 0.185 -16.644 1.00 79.50 103 VAL A C 1
ATOM 785 O O . VAL A 1 103 ? 24.294 1.379 -16.813 1.00 79.50 103 VAL A O 1
ATOM 788 N N . PRO A 1 104 ? 23.755 -0.637 -15.970 1.00 82.94 104 PRO A N 1
ATOM 789 C CA . PRO A 1 104 ? 22.564 -0.129 -15.323 1.00 82.94 104 PRO A CA 1
ATOM 790 C C . PRO A 1 104 ? 22.972 0.738 -14.126 1.00 82.94 104 PRO A C 1
ATOM 792 O O . PRO A 1 104 ? 23.771 0.326 -13.301 1.00 82.94 104 PRO A O 1
ATOM 795 N N . HIS A 1 105 ? 22.444 1.953 -14.049 1.00 85.06 105 HIS A N 1
ATOM 796 C CA . HIS A 1 105 ? 22.684 2.903 -12.957 1.00 85.06 105 HIS A CA 1
ATOM 797 C C . HIS A 1 105 ? 21.455 3.060 -12.060 1.00 85.06 105 HIS A C 1
ATOM 799 O O . HIS A 1 105 ? 21.546 3.603 -10.961 1.00 85.06 105 HIS A O 1
ATOM 805 N N . ALA A 1 106 ? 20.301 2.559 -12.501 1.00 87.44 106 ALA A N 1
ATOM 806 C CA . ALA A 1 106 ? 19.097 2.516 -11.694 1.00 87.44 106 ALA A CA 1
ATOM 807 C C . ALA A 1 106 ? 18.271 1.257 -11.975 1.00 87.44 106 ALA A C 1
ATOM 809 O O . ALA A 1 106 ? 18.346 0.645 -13.044 1.00 87.44 106 ALA A O 1
ATOM 810 N N . ALA A 1 107 ? 17.449 0.884 -11.002 1.00 90.38 107 ALA A N 1
ATOM 811 C CA . ALA A 1 107 ? 16.453 -0.166 -11.110 1.00 90.38 107 ALA A CA 1
ATOM 812 C C . ALA A 1 107 ? 15.090 0.348 -10.651 1.00 90.38 107 ALA A C 1
ATOM 814 O O . ALA A 1 107 ? 14.999 1.119 -9.701 1.00 90.38 107 ALA A O 1
ATOM 815 N N . ILE A 1 108 ? 14.018 -0.126 -11.280 1.00 90.81 108 ILE A N 1
ATOM 816 C CA . ILE A 1 108 ? 12.652 0.057 -10.792 1.00 90.81 108 ILE A CA 1
ATOM 817 C C . ILE A 1 108 ? 12.087 -1.313 -10.441 1.00 90.81 108 ILE A C 1
ATOM 819 O O . ILE A 1 108 ? 11.945 -2.184 -11.305 1.00 90.81 108 ILE A O 1
ATOM 823 N N . LEU A 1 109 ? 11.741 -1.487 -9.169 1.00 91.81 109 LEU A N 1
ATOM 824 C CA . LEU A 1 109 ? 11.044 -2.663 -8.671 1.00 91.81 109 LEU A CA 1
ATOM 825 C C . LEU A 1 109 ? 9.540 -2.413 -8.704 1.00 91.81 109 LEU A C 1
ATOM 827 O O . LEU A 1 109 ? 9.059 -1.434 -8.139 1.00 91.81 109 LEU A O 1
ATOM 831 N N . MET A 1 110 ? 8.796 -3.306 -9.343 1.00 89.62 110 MET A N 1
ATOM 832 C CA . MET A 1 110 ? 7.341 -3.255 -9.402 1.00 89.62 110 MET A CA 1
ATOM 833 C C . MET A 1 110 ? 6.754 -4.337 -8.512 1.00 89.62 110 MET A C 1
ATOM 835 O O . MET A 1 110 ? 6.750 -5.516 -8.863 1.00 89.62 110 MET A O 1
ATOM 839 N N . GLU A 1 111 ? 6.221 -3.924 -7.371 1.00 87.69 111 GLU A N 1
ATOM 840 C CA . GLU A 1 111 ? 5.632 -4.818 -6.382 1.00 87.69 111 GLU A CA 1
ATOM 841 C C . GLU A 1 111 ? 4.117 -4.699 -6.433 1.00 87.69 111 GLU A C 1
ATOM 843 O O . GLU A 1 111 ? 3.553 -3.601 -6.363 1.00 87.69 111 GLU A O 1
ATOM 848 N N . ARG A 1 112 ? 3.425 -5.832 -6.546 1.00 84.25 112 ARG A N 1
ATOM 849 C CA . ARG A 1 112 ? 1.970 -5.819 -6.446 1.00 84.25 112 ARG A CA 1
ATOM 850 C C . ARG A 1 112 ? 1.594 -5.395 -5.034 1.00 84.25 112 ARG A C 1
ATOM 852 O O . ARG A 1 112 ? 2.045 -5.983 -4.068 1.00 84.25 112 ARG A O 1
ATOM 859 N N . THR A 1 113 ? 0.707 -4.419 -4.900 1.00 75.50 113 THR A N 1
ATOM 860 C CA . THR A 1 113 ? 0.057 -4.195 -3.610 1.00 75.50 113 THR A CA 1
ATOM 861 C C . THR A 1 113 ? -1.210 -5.039 -3.569 1.00 75.50 113 THR A C 1
ATOM 863 O O . THR A 1 113 ? -2.083 -4.926 -4.440 1.00 75.50 113 THR A O 1
ATOM 866 N N . SER A 1 114 ? -1.321 -5.925 -2.579 1.00 69.56 114 SER A N 1
ATOM 867 C CA . SER A 1 114 ? -2.573 -6.639 -2.326 1.00 69.56 114 SER A CA 1
ATOM 868 C C . SER A 1 114 ? -3.706 -5.619 -2.135 1.00 69.56 114 SER A C 1
ATOM 870 O O . SER A 1 114 ? -3.502 -4.555 -1.549 1.00 69.56 114 SER A O 1
ATOM 872 N N . ARG A 1 115 ? -4.917 -5.905 -2.640 1.00 64.56 115 ARG A N 1
ATOM 873 C CA . ARG A 1 115 ? -6.048 -4.956 -2.533 1.00 64.56 115 ARG A CA 1
ATOM 874 C C . ARG A 1 115 ? -6.303 -4.535 -1.086 1.00 64.56 115 ARG A C 1
ATOM 876 O O . ARG A 1 115 ? -6.568 -3.369 -0.835 1.00 64.56 115 ARG A O 1
ATOM 883 N N . ARG A 1 116 ? -6.134 -5.474 -0.150 1.00 66.44 116 ARG A N 1
ATOM 884 C CA . ARG A 1 116 ? -6.205 -5.231 1.294 1.00 66.44 116 ARG A CA 1
ATOM 885 C C . ARG A 1 116 ? -5.177 -4.185 1.742 1.00 66.44 116 ARG A C 1
ATOM 887 O O . ARG A 1 116 ? -5.552 -3.235 2.417 1.00 66.44 116 ARG A O 1
ATOM 894 N N . ASN A 1 117 ? -3.910 -4.331 1.353 1.00 68.19 117 ASN A N 1
ATOM 895 C CA . ASN A 1 117 ? -2.843 -3.418 1.772 1.00 68.19 117 ASN A CA 1
ATOM 896 C C . ASN A 1 117 ? -2.968 -2.033 1.133 1.00 68.19 117 ASN A C 1
ATOM 898 O O . ASN A 1 117 ? -2.728 -1.034 1.807 1.00 68.19 117 ASN A O 1
ATOM 902 N N . ASP A 1 118 ? -3.364 -1.958 -0.140 1.00 68.75 118 ASP A N 1
ATOM 903 C CA . ASP A 1 118 ? -3.595 -0.673 -0.809 1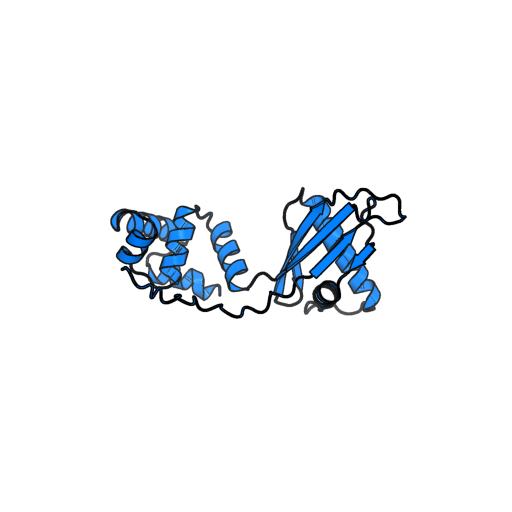.00 68.75 118 ASP A CA 1
ATOM 904 C C . ASP A 1 118 ? -4.767 0.061 -0.162 1.00 68.75 118 ASP A C 1
ATOM 906 O O . ASP A 1 118 ? -4.687 1.252 0.130 1.00 68.75 118 ASP A O 1
ATOM 910 N N . HIS A 1 119 ? -5.835 -0.676 0.132 1.00 72.81 119 HIS A N 1
ATOM 911 C CA . HIS A 1 119 ? -7.001 -0.127 0.797 1.00 72.81 119 HIS A CA 1
ATOM 912 C C . HIS A 1 119 ? -6.673 0.395 2.199 1.00 72.81 119 HIS A C 1
ATOM 914 O O . HIS A 1 119 ? -6.932 1.556 2.504 1.00 72.81 119 HIS A O 1
ATOM 920 N N . LEU A 1 120 ? -6.001 -0.411 3.026 1.00 73.12 120 LEU A N 1
ATOM 921 C CA . LEU A 1 120 ? -5.554 0.015 4.355 1.00 73.12 120 LEU A CA 1
ATOM 922 C C . LEU A 1 120 ? -4.648 1.251 4.289 1.00 73.12 120 LEU A C 1
ATOM 924 O O . LEU A 1 120 ? -4.800 2.161 5.101 1.00 73.12 120 LEU A O 1
ATOM 928 N N . ARG A 1 121 ? -3.742 1.329 3.304 1.00 74.25 121 ARG A N 1
ATOM 929 C CA . ARG A 1 121 ? -2.918 2.527 3.077 1.00 74.25 121 ARG A CA 1
ATOM 930 C C . ARG A 1 121 ? -3.766 3.755 2.759 1.00 74.25 121 ARG A C 1
ATOM 932 O O . ARG A 1 121 ? -3.535 4.800 3.362 1.00 74.25 121 ARG A O 1
ATOM 939 N N . ARG A 1 122 ? -4.755 3.633 1.867 1.00 75.44 122 ARG A N 1
ATOM 940 C CA . ARG A 1 122 ? -5.672 4.736 1.540 1.00 75.44 122 ARG A CA 1
ATOM 941 C C . ARG A 1 122 ? -6.478 5.172 2.750 1.00 75.44 122 ARG A C 1
ATOM 943 O O . ARG A 1 122 ? -6.551 6.364 2.997 1.00 75.44 122 ARG A O 1
ATOM 950 N N . VAL A 1 123 ? -7.017 4.236 3.529 1.00 81.31 123 VAL A N 1
ATOM 951 C CA . VAL A 1 123 ? -7.748 4.538 4.769 1.00 81.31 123 VAL A CA 1
ATOM 952 C C . VAL A 1 123 ? -6.852 5.314 5.738 1.00 81.31 123 VAL A C 1
ATOM 954 O O . VAL A 1 123 ? -7.246 6.360 6.246 1.00 81.31 123 VAL A O 1
ATOM 957 N N . VAL A 1 124 ? -5.614 4.860 5.946 1.00 82.06 124 VAL A N 1
ATOM 958 C CA . VAL A 1 124 ? -4.649 5.543 6.823 1.00 82.06 124 VAL A CA 1
ATOM 959 C C . VAL A 1 124 ? -4.326 6.956 6.329 1.00 82.06 124 VAL A C 1
ATOM 961 O O . VAL A 1 124 ? -4.290 7.877 7.141 1.00 82.06 124 VAL A O 1
ATOM 964 N N . GLN A 1 125 ? -4.120 7.144 5.022 1.00 81.31 125 GLN A N 1
ATOM 965 C CA . GLN A 1 125 ? -3.820 8.452 4.427 1.00 81.31 125 GLN A CA 1
ATOM 966 C C . GLN A 1 125 ? -5.031 9.392 4.441 1.00 81.31 125 GLN A C 1
ATOM 968 O O . GLN A 1 125 ? -4.920 10.531 4.887 1.00 81.31 125 GLN A O 1
ATOM 973 N N . GLN A 1 126 ? -6.193 8.904 4.004 1.00 85.44 126 GLN A N 1
ATOM 974 C CA . GLN A 1 126 ? -7.445 9.654 3.924 1.00 85.44 126 GLN A CA 1
ATOM 975 C C . GLN A 1 126 ? -7.860 10.187 5.294 1.00 85.44 126 GLN A C 1
ATOM 977 O O . GLN A 1 126 ? -8.241 11.347 5.416 1.00 85.44 126 GLN A O 1
ATOM 982 N N . PHE A 1 127 ? -7.745 9.354 6.329 1.00 87.81 127 PHE A N 1
ATOM 983 C CA . PHE A 1 127 ? -8.141 9.715 7.687 1.00 87.81 127 PHE A CA 1
ATOM 984 C C . PHE A 1 127 ? -6.978 10.207 8.554 1.00 87.81 127 PHE A C 1
ATOM 986 O O . PHE A 1 127 ? -7.177 10.455 9.741 1.00 87.81 127 PHE A O 1
ATOM 993 N N . LYS A 1 128 ? -5.774 10.371 7.983 1.00 89.38 128 LYS A N 1
ATOM 994 C CA . LYS A 1 128 ? -4.564 10.844 8.680 1.00 89.38 128 LYS A CA 1
ATOM 995 C C . LYS A 1 128 ? -4.362 10.124 10.019 1.00 89.38 128 LYS A C 1
ATOM 997 O O . LYS A 1 128 ? -4.264 10.749 11.082 1.00 89.38 128 LYS A O 1
ATOM 1002 N N . LEU A 1 129 ? -4.386 8.793 9.975 1.00 91.00 129 LEU A N 1
ATOM 1003 C CA . LEU A 1 129 ? -4.224 7.978 11.174 1.00 91.00 129 LEU A CA 1
ATOM 1004 C C . LEU A 1 129 ? -2.774 8.006 11.651 1.00 91.00 129 LEU A C 1
ATOM 1006 O O . LEU A 1 129 ? -1.846 7.824 10.861 1.00 91.00 129 LEU A O 1
ATOM 1010 N N . THR A 1 130 ? -2.579 8.192 12.953 1.00 92.56 130 THR A N 1
ATOM 1011 C CA . THR A 1 130 ? -1.254 8.050 13.569 1.00 92.56 130 THR A CA 1
ATOM 1012 C C . THR A 1 130 ? -0.828 6.576 13.580 1.00 92.56 130 THR A C 1
ATOM 1014 O O . THR A 1 130 ? -1.676 5.685 13.462 1.00 92.56 130 THR A O 1
ATOM 1017 N N . PRO A 1 131 ? 0.471 6.261 13.758 1.00 89.56 131 PRO A N 1
ATOM 1018 C CA . PRO A 1 131 ? 0.928 4.872 13.826 1.00 89.56 131 PRO A CA 1
ATOM 1019 C C . PRO A 1 131 ? 0.194 4.035 14.885 1.00 89.56 131 PRO A C 1
ATOM 1021 O O . PRO A 1 131 ? -0.163 2.890 14.610 1.00 89.56 131 PRO A O 1
ATOM 1024 N N . ARG A 1 132 ? -0.099 4.623 16.055 1.00 92.31 132 ARG A N 1
ATOM 1025 C CA . ARG A 1 132 ? -0.831 3.959 17.147 1.00 92.31 132 ARG A CA 1
ATOM 1026 C C . ARG A 1 132 ? -2.317 3.775 16.846 1.00 92.31 132 ARG A C 1
ATOM 1028 O O . ARG A 1 132 ? -2.872 2.725 17.154 1.00 92.31 132 ARG A O 1
ATOM 1035 N N . GLU A 1 133 ? -2.957 4.746 16.201 1.00 93.81 133 GLU A N 1
ATOM 1036 C CA . GLU A 1 133 ? -4.345 4.592 15.745 1.00 93.81 133 GLU A CA 1
ATOM 1037 C C . GLU A 1 133 ? -4.463 3.517 14.660 1.00 93.81 133 GLU A C 1
ATOM 1039 O O . GLU A 1 133 ? -5.381 2.701 14.696 1.00 93.81 133 GLU A O 1
ATOM 1044 N N . ARG A 1 134 ? -3.512 3.476 13.717 1.00 91.94 134 ARG A N 1
ATOM 1045 C CA . ARG A 1 134 ? -3.444 2.431 12.689 1.00 91.94 134 ARG A CA 1
ATOM 1046 C C . ARG A 1 134 ? -3.306 1.049 13.320 1.00 91.94 134 ARG A C 1
ATOM 1048 O O . ARG A 1 134 ? -4.003 0.131 12.909 1.00 91.94 134 ARG A O 1
ATOM 1055 N N . GLU A 1 135 ? -2.412 0.901 14.292 1.00 93.38 135 GLU A N 1
ATOM 1056 C CA . GLU A 1 135 ? -2.216 -0.354 15.023 1.00 93.38 135 GLU A CA 1
ATOM 1057 C C . GLU A 1 135 ? -3.521 -0.816 15.694 1.00 93.38 135 GLU A C 1
ATOM 1059 O O . GLU A 1 135 ? -3.976 -1.932 15.445 1.00 93.38 135 GLU A O 1
ATOM 1064 N N . ALA A 1 136 ? -4.195 0.068 16.439 1.00 95.00 136 ALA A N 1
ATOM 1065 C CA . ALA A 1 136 ? -5.484 -0.239 17.064 1.00 95.00 136 ALA A CA 1
ATOM 1066 C C . ALA A 1 136 ? -6.580 -0.599 16.040 1.00 95.00 136 ALA A C 1
ATOM 1068 O O . ALA A 1 136 ? -7.378 -1.505 16.284 1.00 95.00 136 ALA A O 1
ATOM 1069 N N . LEU A 1 137 ? -6.618 0.087 14.891 1.00 92.00 137 LEU A N 1
ATOM 1070 C CA . LEU A 1 137 ? -7.566 -0.180 13.807 1.00 92.00 137 LEU A CA 1
ATOM 1071 C C . LEU A 1 137 ? -7.371 -1.572 13.194 1.00 92.00 137 LEU A C 1
ATOM 1073 O O . LEU A 1 137 ? -8.357 -2.257 12.930 1.00 92.00 137 LEU A O 1
ATOM 1077 N N . LEU A 1 138 ? -6.123 -1.983 12.953 1.00 89.81 138 LEU A N 1
ATOM 1078 C CA . LEU A 1 138 ? -5.812 -3.287 12.359 1.00 89.81 138 LEU A CA 1
ATOM 1079 C C . LEU A 1 138 ? -6.261 -4.425 13.275 1.00 89.81 138 LEU A C 1
ATOM 1081 O O . LEU A 1 138 ? -6.974 -5.322 12.835 1.00 89.81 138 LEU A O 1
ATOM 1085 N N . LEU A 1 139 ? -5.943 -4.324 14.565 1.00 92.75 139 LEU A N 1
ATOM 1086 C CA . LEU A 1 139 ? -6.356 -5.315 15.556 1.00 92.75 139 LEU A CA 1
ATOM 1087 C C . LEU A 1 139 ? -7.881 -5.342 15.738 1.00 92.75 139 LEU A C 1
ATOM 1089 O O . LEU A 1 139 ? -8.478 -6.404 15.896 1.00 92.75 139 LEU A O 1
ATOM 1093 N N . LEU A 1 140 ? -8.542 -4.183 15.654 1.00 93.00 140 LEU A N 1
ATOM 1094 C CA . LEU A 1 140 ? -10.002 -4.120 15.624 1.00 93.00 140 LEU A CA 1
ATOM 1095 C C . LEU A 1 140 ? -10.583 -4.840 14.394 1.00 93.00 140 LEU A C 1
ATOM 1097 O O . LEU A 1 140 ? -11.578 -5.551 14.526 1.00 93.00 140 LEU A O 1
ATOM 1101 N N . ALA A 1 141 ? -9.990 -4.650 13.213 1.00 87.56 141 ALA A N 1
ATOM 1102 C CA . ALA A 1 141 ? -10.439 -5.272 11.967 1.00 87.56 141 ALA A CA 1
ATOM 1103 C C . ALA A 1 141 ? -10.234 -6.799 11.952 1.00 87.56 141 ALA A C 1
ATOM 1105 O O . ALA A 1 141 ? -10.974 -7.506 11.273 1.00 87.56 141 ALA A O 1
ATOM 1106 N N . GLU A 1 142 ? -9.280 -7.305 12.735 1.00 87.94 142 GLU A N 1
ATOM 1107 C CA . GLU A 1 142 ? -9.088 -8.734 13.019 1.00 87.94 142 GLU A CA 1
ATOM 1108 C C . GLU A 1 142 ? -10.137 -9.306 13.995 1.00 87.94 142 GLU A C 1
ATOM 1110 O O . GLU A 1 142 ? -10.196 -10.515 14.200 1.00 87.94 142 GLU A O 1
ATOM 1115 N N . GLY A 1 143 ? -10.992 -8.461 14.582 1.00 91.19 143 GLY A N 1
ATOM 1116 C CA . GLY A 1 143 ? -12.071 -8.869 15.484 1.00 91.19 143 GLY A CA 1
ATOM 1117 C C . GLY A 1 143 ? -11.715 -8.831 16.972 1.00 91.19 143 GLY A C 1
ATOM 1118 O O . GLY A 1 143 ? -12.576 -9.133 17.798 1.00 91.19 143 GLY A O 1
ATOM 1119 N N . LEU A 1 144 ? -10.502 -8.404 17.342 1.00 95.25 144 LEU A N 1
ATOM 1120 C CA . LEU A 1 144 ? -10.043 -8.412 18.734 1.00 95.25 144 LEU A CA 1
ATOM 1121 C C . LEU A 1 144 ? -10.818 -7.412 19.592 1.00 95.25 144 LEU A C 1
ATOM 1123 O O . LEU A 1 144 ? -11.011 -6.249 19.229 1.00 95.25 144 LEU A O 1
ATOM 1127 N N . THR A 1 145 ? -11.208 -7.825 20.790 1.00 96.00 145 THR A N 1
ATOM 1128 C CA . THR A 1 145 ? -11.815 -6.985 21.826 1.00 96.00 145 THR A CA 1
ATOM 1129 C C . THR A 1 145 ? -10.846 -5.911 22.328 1.00 96.00 145 THR A C 1
ATOM 1131 O O . THR A 1 145 ? -9.630 -6.029 22.216 1.00 96.00 145 THR A O 1
ATOM 1134 N N . SER A 1 146 ? -11.353 -4.847 22.963 1.00 95.94 146 SER A N 1
ATOM 1135 C CA . SER A 1 146 ? -10.477 -3.802 23.525 1.00 95.94 146 SER A CA 1
ATOM 1136 C C . SER A 1 146 ? -9.481 -4.321 24.571 1.00 95.94 146 SER A C 1
ATOM 1138 O O . SER A 1 146 ? -8.450 -3.687 24.761 1.00 95.94 146 SER A O 1
ATOM 1140 N N . LYS A 1 147 ? -9.769 -5.447 25.242 1.00 96.69 147 LYS A N 1
ATOM 1141 C CA . LYS A 1 147 ? -8.833 -6.086 26.181 1.00 96.69 147 LYS A CA 1
ATOM 1142 C C . LYS A 1 147 ? -7.695 -6.795 25.443 1.00 96.69 147 LYS A C 1
ATOM 1144 O O . LYS A 1 147 ? -6.542 -6.639 25.823 1.00 96.69 147 LYS A O 1
ATOM 1149 N N . GLU A 1 148 ? -8.007 -7.519 24.373 1.00 97.69 148 GLU A N 1
ATOM 1150 C CA . GLU A 1 148 ? -7.001 -8.204 23.550 1.00 97.69 148 GLU A CA 1
ATOM 1151 C C . GLU A 1 148 ? -6.122 -7.202 22.796 1.00 97.69 148 GLU A C 1
ATOM 1153 O O . GLU A 1 148 ? -4.902 -7.341 22.787 1.00 97.69 148 GLU A O 1
ATOM 1158 N N . ILE A 1 149 ? -6.721 -6.138 22.247 1.00 97.69 149 ILE A N 1
ATOM 1159 C CA . ILE A 1 149 ? -5.984 -5.023 21.634 1.00 97.69 149 ILE A CA 1
ATOM 1160 C C . ILE A 1 149 ? -5.038 -4.386 22.660 1.00 97.69 149 ILE A C 1
ATOM 1162 O O . ILE A 1 149 ? -3.870 -4.158 22.363 1.00 97.69 149 ILE A O 1
ATOM 1166 N N . ALA A 1 150 ? -5.528 -4.123 23.875 1.00 97.75 150 ALA A N 1
ATOM 1167 C CA . ALA A 1 150 ? -4.738 -3.526 24.949 1.00 97.75 150 ALA A CA 1
ATOM 1168 C C . ALA A 1 150 ? -3.527 -4.390 25.318 1.00 97.75 150 ALA A C 1
ATOM 1170 O O . ALA A 1 150 ? -2.416 -3.872 25.410 1.00 97.75 150 ALA A O 1
ATOM 1171 N N . CYS A 1 151 ? -3.738 -5.703 25.448 1.00 97.81 151 CYS A N 1
ATOM 1172 C CA . CYS A 1 151 ? -2.675 -6.675 25.683 1.00 97.81 151 CYS A CA 1
ATOM 1173 C C . CYS A 1 151 ? -1.617 -6.623 24.570 1.00 97.81 151 CYS A C 1
ATOM 1175 O O . CYS A 1 151 ? -0.430 -6.470 24.840 1.00 97.81 151 CYS A O 1
ATOM 1177 N N . ARG A 1 152 ? -2.051 -6.650 23.306 1.00 96.75 152 ARG A N 1
ATOM 1178 C CA . ARG A 1 152 ? -1.154 -6.704 22.144 1.00 96.75 152 ARG A CA 1
ATOM 1179 C C . ARG A 1 152 ? -0.381 -5.404 21.904 1.00 96.75 152 ARG A C 1
ATOM 1181 O O . ARG A 1 152 ? 0.746 -5.448 21.431 1.00 96.75 152 ARG A O 1
ATOM 1188 N N . MET A 1 153 ? -0.973 -4.264 22.256 1.00 96.81 153 MET A N 1
ATOM 1189 C CA . MET A 1 153 ? -0.347 -2.940 22.159 1.00 96.81 153 MET A CA 1
ATOM 1190 C C . MET A 1 153 ? 0.434 -2.535 23.423 1.00 96.81 153 MET A C 1
ATOM 1192 O O . MET A 1 153 ? 1.047 -1.465 23.427 1.00 96.81 153 MET A O 1
ATOM 1196 N N . ASN A 1 154 ? 0.401 -3.356 24.482 1.00 96.75 154 ASN A N 1
ATOM 1197 C CA . ASN A 1 154 ? 0.962 -3.083 25.809 1.00 96.75 154 ASN A CA 1
ATOM 1198 C C . ASN A 1 154 ? 0.488 -1.743 26.420 1.00 96.75 154 ASN A C 1
ATOM 1200 O O . ASN A 1 154 ? 1.283 -0.893 26.821 1.00 96.75 154 ASN A O 1
ATOM 1204 N N . ILE A 1 155 ? -0.831 -1.532 26.445 1.00 97.19 155 ILE A N 1
ATOM 1205 C CA . ILE A 1 155 ? -1.496 -0.332 26.987 1.00 97.19 155 ILE A CA 1
ATOM 1206 C C . ILE A 1 155 ? -2.749 -0.719 27.780 1.00 97.19 155 ILE A C 1
ATOM 1208 O O . ILE A 1 155 ? -3.157 -1.875 27.796 1.00 97.19 155 ILE A O 1
ATOM 1212 N N . SER A 1 156 ? -3.414 0.248 28.421 1.00 97.69 156 SER A N 1
ATOM 1213 C CA . SER A 1 156 ? -4.666 -0.031 29.134 1.00 97.69 156 SER A CA 1
ATOM 1214 C C . SER A 1 156 ? -5.868 -0.186 28.176 1.00 97.69 156 SER A C 1
ATOM 1216 O O . SER A 1 156 ? -5.941 0.505 27.152 1.00 97.69 156 SER A O 1
ATOM 1218 N N . PRO A 1 157 ? -6.892 -0.995 28.524 1.00 97.00 157 PRO A N 1
ATOM 1219 C CA . PRO A 1 157 ? -8.154 -1.039 27.778 1.00 97.00 157 PRO A CA 1
ATOM 1220 C C . PRO A 1 157 ? -8.850 0.324 27.677 1.00 97.00 157 PRO A C 1
ATOM 1222 O O . PRO A 1 157 ? -9.561 0.581 26.706 1.00 97.00 157 PRO A O 1
ATOM 1225 N N . HIS A 1 158 ? -8.640 1.207 28.658 1.00 97.19 158 HIS A N 1
ATOM 1226 C CA . HIS A 1 158 ? -9.137 2.581 28.623 1.00 97.19 158 HIS A CA 1
ATOM 1227 C C . HIS A 1 158 ? -8.459 3.390 27.506 1.00 97.19 158 HIS A C 1
ATOM 1229 O O . HIS A 1 158 ? -9.135 4.059 26.726 1.00 97.19 158 HIS A O 1
ATOM 1235 N N . THR A 1 159 ? -7.139 3.262 27.358 1.00 97.25 159 THR A N 1
ATOM 1236 C CA . THR A 1 159 ? -6.371 3.895 26.275 1.00 97.25 159 THR A CA 1
ATOM 1237 C C . THR A 1 159 ? -6.826 3.396 24.902 1.00 97.25 159 THR A C 1
ATOM 1239 O O . THR A 1 159 ? -6.997 4.196 23.986 1.00 97.25 159 THR A O 1
ATOM 1242 N N . VAL A 1 160 ? -7.122 2.097 24.761 1.00 97.31 160 VAL A N 1
ATOM 1243 C CA . VAL A 1 160 ? -7.704 1.560 23.517 1.00 97.31 160 VAL A CA 1
ATOM 1244 C C . VAL A 1 160 ? -9.048 2.214 23.205 1.00 97.31 160 VAL A C 1
ATOM 1246 O O . VAL A 1 160 ? -9.283 2.596 22.063 1.00 97.31 160 VAL A O 1
ATOM 1249 N N . ARG A 1 161 ? -9.936 2.382 24.196 1.00 95.81 161 ARG A N 1
ATOM 1250 C CA . ARG A 1 161 ? -11.223 3.074 23.984 1.00 95.81 161 ARG A CA 1
ATOM 1251 C C . ARG A 1 161 ? -11.017 4.513 23.512 1.00 95.81 161 ARG A C 1
ATOM 1253 O O . ARG A 1 161 ? -11.732 4.941 22.612 1.00 95.81 161 ARG A O 1
ATOM 1260 N N . ALA A 1 162 ? -10.025 5.220 24.055 1.00 96.62 162 ALA A N 1
ATOM 1261 C CA . ALA A 1 162 ? -9.666 6.560 23.597 1.00 96.62 162 ALA A CA 1
ATOM 1262 C C . ALA A 1 162 ? -9.182 6.558 22.134 1.00 96.62 162 ALA A C 1
ATOM 1264 O O . ALA A 1 162 ? -9.666 7.363 21.339 1.00 96.62 162 ALA A O 1
ATOM 1265 N N . PHE A 1 163 ? -8.317 5.614 21.738 1.00 96.31 163 PHE A N 1
ATOM 1266 C CA . PHE A 1 163 ? -7.918 5.465 20.332 1.00 96.31 163 PHE A CA 1
ATOM 1267 C C . PHE A 1 163 ? -9.109 5.173 19.420 1.00 96.31 163 PHE A C 1
ATOM 1269 O O . PHE A 1 163 ? -9.260 5.826 18.391 1.00 96.31 163 PHE A O 1
ATOM 1276 N N . LEU A 1 164 ? -9.992 4.246 19.804 1.00 95.94 164 LEU A N 1
ATOM 1277 C CA . LEU A 1 164 ? -11.188 3.940 19.019 1.00 95.94 164 LEU A CA 1
ATOM 1278 C C . LEU A 1 164 ? -12.128 5.145 18.916 1.00 95.94 164 LEU A C 1
ATOM 1280 O O . LEU A 1 164 ? -12.720 5.350 17.864 1.00 95.94 164 LEU A O 1
ATOM 1284 N N . HIS A 1 165 ? -12.232 5.970 19.958 1.00 96.62 165 HIS A N 1
ATOM 1285 C CA . HIS A 1 165 ? -13.008 7.207 19.921 1.00 96.62 165 HIS A CA 1
ATOM 1286 C C . HIS A 1 165 ? -12.427 8.233 18.940 1.00 96.62 165 HIS A C 1
ATOM 1288 O O . HIS A 1 165 ? -13.159 8.783 18.121 1.00 96.62 165 HIS A O 1
ATOM 1294 N N . ILE A 1 166 ? -11.106 8.430 18.948 1.00 96.38 166 ILE A N 1
ATOM 1295 C CA . ILE A 1 166 ? -10.423 9.290 17.970 1.00 96.38 166 ILE A CA 1
ATOM 1296 C C . ILE A 1 166 ? -10.653 8.773 16.544 1.00 96.38 166 ILE A C 1
ATOM 1298 O O . ILE A 1 166 ? -10.965 9.551 15.645 1.00 96.38 166 ILE A O 1
ATOM 1302 N N . ILE A 1 167 ? -10.549 7.458 16.333 1.00 95.56 167 ILE A N 1
ATOM 1303 C CA . ILE A 1 167 ? -10.798 6.833 15.028 1.00 95.56 167 ILE A CA 1
ATOM 1304 C C . ILE A 1 167 ? -12.256 7.031 14.594 1.00 95.56 167 ILE A C 1
ATOM 1306 O O . ILE A 1 167 ? -12.490 7.380 13.442 1.00 95.56 167 ILE A O 1
ATOM 1310 N N . MET A 1 168 ? -13.228 6.864 15.498 1.00 95.81 168 MET A N 1
ATOM 1311 C CA . MET A 1 168 ? -14.651 7.117 15.232 1.00 95.81 168 MET A CA 1
ATOM 1312 C C . MET A 1 168 ? -14.891 8.552 14.747 1.00 95.81 168 MET A C 1
ATOM 1314 O O . MET A 1 168 ? -15.526 8.742 13.709 1.00 95.81 168 MET A O 1
ATOM 1318 N N . ILE A 1 169 ? -14.301 9.543 15.428 1.00 95.88 169 ILE A N 1
ATOM 1319 C CA . ILE A 1 169 ? -14.359 10.956 15.021 1.00 95.88 169 ILE A CA 1
ATOM 1320 C C . ILE A 1 169 ? -13.763 11.137 13.623 1.00 95.88 169 ILE A C 1
ATOM 1322 O O . ILE A 1 169 ? -14.408 11.714 12.751 1.00 95.88 169 ILE A O 1
ATOM 1326 N N . LYS A 1 170 ? -12.557 10.606 13.382 1.00 93.94 170 LYS A N 1
ATOM 1327 C CA . LYS A 1 170 ? -11.884 10.719 12.079 1.00 93.94 170 LYS A CA 1
ATOM 1328 C C . LYS A 1 170 ? -12.701 10.077 10.956 1.00 93.94 170 LYS A C 1
ATOM 1330 O O . LYS A 1 170 ? -12.746 10.616 9.858 1.00 93.94 170 LYS A O 1
ATOM 1335 N N . PHE A 1 171 ? -13.359 8.953 11.227 1.00 92.56 171 PHE A N 1
ATOM 1336 C CA . PHE A 1 171 ? -14.127 8.191 10.240 1.00 92.56 171 PHE A CA 1
ATOM 1337 C C . PHE A 1 171 ? -15.558 8.718 10.049 1.00 92.56 171 PHE A C 1
ATOM 1339 O O . PHE A 1 171 ? -16.245 8.267 9.131 1.00 92.56 171 PHE A O 1
ATOM 1346 N N . GLY A 1 172 ? -16.018 9.644 10.898 1.00 92.94 172 GLY A N 1
ATOM 1347 C CA . GLY A 1 172 ? -17.390 10.152 10.876 1.00 92.94 172 GLY A CA 1
ATOM 1348 C C . GLY A 1 172 ? -18.428 9.095 11.262 1.00 92.94 172 GLY A C 1
ATOM 1349 O O . GLY A 1 172 ? -19.526 9.075 10.712 1.00 92.94 172 GLY A O 1
ATOM 1350 N N . VAL A 1 173 ? -18.076 8.180 12.169 1.00 94.62 173 VAL A N 1
ATOM 1351 C CA . VAL A 1 173 ? -18.957 7.103 12.645 1.00 94.62 173 VAL A CA 1
ATOM 1352 C C . VAL A 1 173 ? -19.114 7.177 14.158 1.00 94.62 173 VAL A C 1
ATOM 1354 O O . VAL A 1 173 ? -18.218 7.629 14.858 1.00 94.62 173 VAL A O 1
ATOM 1357 N N . SER A 1 174 ? -20.243 6.703 14.680 1.00 93.25 174 SER A N 1
ATOM 1358 C CA . SER A 1 174 ? -20.549 6.730 16.119 1.00 93.25 174 SER A CA 1
ATOM 1359 C C . SER A 1 174 ? -20.385 5.376 16.811 1.00 93.25 174 SER A C 1
ATOM 1361 O O . SER A 1 174 ? -20.539 5.277 18.027 1.00 93.25 174 SER A O 1
ATOM 1363 N N . THR A 1 175 ? -20.093 4.316 16.054 1.00 94.12 175 THR A N 1
ATOM 1364 C CA . THR A 1 175 ? -20.032 2.951 16.578 1.00 94.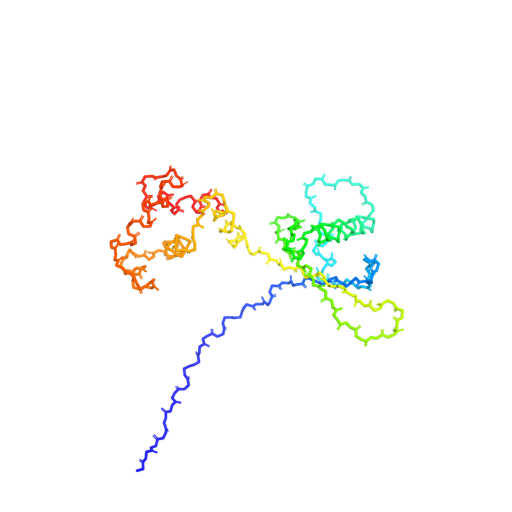12 175 THR A CA 1
ATOM 1365 C C . THR A 1 175 ? -18.753 2.237 16.166 1.00 94.12 175 THR A C 1
ATOM 1367 O O . THR A 1 175 ? -18.205 2.432 15.079 1.00 94.12 175 THR A O 1
ATOM 1370 N N . ARG A 1 176 ? -18.311 1.317 17.030 1.00 91.81 176 ARG A N 1
ATOM 1371 C CA . ARG A 1 176 ? -17.207 0.389 16.753 1.00 91.81 176 ARG A CA 1
ATOM 1372 C C . ARG A 1 176 ? -17.456 -0.436 15.487 1.00 91.81 176 ARG A C 1
ATOM 1374 O O . ARG A 1 176 ? -16.545 -0.608 14.683 1.00 91.81 176 ARG A O 1
ATOM 1381 N N . SER A 1 177 ? -18.680 -0.929 15.299 1.00 90.81 177 SER A N 1
ATOM 1382 C CA . SER A 1 177 ? -19.078 -1.637 14.077 1.00 90.81 177 SER A CA 1
ATOM 1383 C C . SER A 1 177 ? -19.087 -0.713 12.859 1.00 90.81 177 SER A C 1
ATOM 1385 O O . SER A 1 177 ? -18.746 -1.164 11.775 1.00 90.81 177 SER A O 1
ATOM 1387 N N . GLY A 1 178 ? -19.379 0.580 13.029 1.00 90.31 178 GLY A N 1
ATOM 1388 C CA . GLY A 1 178 ? -19.245 1.599 11.989 1.00 90.31 178 GLY A CA 1
ATOM 1389 C C . GLY A 1 178 ? -17.802 1.781 11.512 1.00 90.31 178 GLY A C 1
ATOM 1390 O O . GLY A 1 178 ? -17.582 1.916 10.309 1.00 90.31 178 GLY A O 1
ATOM 1391 N N . ILE A 1 179 ? -16.812 1.693 12.412 1.00 92.06 179 ILE A N 1
ATOM 1392 C CA . ILE A 1 179 ? -15.387 1.693 12.028 1.00 92.06 179 ILE A CA 1
ATOM 1393 C C . ILE A 1 179 ? -15.104 0.503 11.110 1.00 92.06 179 ILE A C 1
ATOM 1395 O O . ILE A 1 179 ? -14.607 0.680 9.998 1.00 92.06 179 ILE A O 1
ATOM 1399 N N . VAL A 1 180 ? -15.475 -0.704 11.546 1.00 88.88 180 VAL A N 1
ATOM 1400 C CA . VAL A 1 180 ? -15.291 -1.937 10.763 1.00 88.88 180 VAL A CA 1
ATOM 1401 C C . VAL A 1 180 ? -16.058 -1.862 9.442 1.00 88.88 180 VAL A C 1
ATOM 1403 O O . VAL A 1 180 ? -15.527 -2.228 8.401 1.00 88.88 180 VAL A O 1
ATOM 1406 N N . GLY A 1 181 ? -17.271 -1.312 9.451 1.00 86.00 181 GLY A N 1
ATOM 1407 C CA . GLY A 1 181 ? -18.092 -1.083 8.269 1.00 86.00 181 GLY A CA 1
ATOM 1408 C C . GLY A 1 181 ? -17.478 -0.089 7.284 1.00 86.00 181 GLY A C 1
ATOM 1409 O O . GLY A 1 181 ? -17.654 -0.265 6.087 1.00 86.00 181 GLY A O 1
ATOM 1410 N N . LYS A 1 182 ? -16.709 0.914 7.725 1.00 83.88 182 LYS A N 1
ATOM 1411 C CA . LYS A 1 182 ? -15.943 1.777 6.809 1.00 83.88 182 LYS A CA 1
ATOM 1412 C C . LYS A 1 182 ? -14.667 1.136 6.304 1.00 83.88 182 LYS A C 1
ATOM 1414 O O . LYS A 1 182 ? -14.333 1.333 5.141 1.00 83.88 182 LYS A O 1
ATOM 1419 N N . VAL A 1 183 ? -13.996 0.329 7.118 1.00 80.25 183 VAL A N 1
ATOM 1420 C CA . VAL A 1 183 ? -12.873 -0.478 6.630 1.00 80.25 183 VAL A CA 1
ATOM 1421 C C . VAL A 1 183 ? -13.361 -1.479 5.577 1.00 80.25 183 VAL A C 1
ATOM 1423 O O . VAL A 1 183 ? -12.724 -1.588 4.537 1.00 80.25 183 VAL A O 1
ATOM 1426 N N . ASN A 1 184 ? -14.510 -2.130 5.797 1.00 71.81 184 ASN A N 1
ATOM 1427 C CA . ASN A 1 184 ? -15.041 -3.205 4.950 1.00 71.81 184 ASN A CA 1
ATOM 1428 C C . ASN A 1 184 ? -15.956 -2.747 3.807 1.00 71.81 184 ASN A C 1
ATOM 1430 O O . ASN A 1 184 ? -15.955 -3.368 2.760 1.00 71.81 184 ASN A O 1
ATOM 1434 N N . GLY A 1 185 ? -16.730 -1.676 3.966 1.00 59.19 185 GLY A N 1
ATOM 1435 C CA . GLY A 1 185 ? -17.582 -1.102 2.912 1.00 59.19 185 GLY A CA 1
ATOM 1436 C C . GLY A 1 185 ? -16.809 -0.271 1.885 1.00 59.19 185 GLY A C 1
ATOM 1437 O O . GLY A 1 185 ? -17.395 0.274 0.954 1.00 59.19 185 GLY A O 1
ATOM 1438 N N . LEU A 1 186 ? -15.498 -0.150 2.081 1.00 50.97 186 LEU A N 1
ATOM 1439 C CA . LEU A 1 186 ? -14.542 0.332 1.094 1.00 50.97 186 LEU A CA 1
ATOM 1440 C C . LEU A 1 186 ? -13.615 -0.807 0.579 1.00 50.97 186 LEU A C 1
ATOM 1442 O O . LEU A 1 186 ? -12.724 -0.521 -0.221 1.00 50.97 186 LEU A O 1
ATOM 1446 N N . LEU A 1 187 ? -13.798 -2.063 1.035 1.00 43.31 187 LEU A N 1
ATOM 1447 C CA . LEU A 1 187 ? -13.167 -3.283 0.485 1.00 43.31 187 LEU A CA 1
ATOM 1448 C C . LEU A 1 187 ? -14.012 -3.866 -0.658 1.00 43.31 187 LEU A C 1
ATOM 1450 O O . LEU A 1 187 ? -13.394 -4.502 -1.547 1.00 43.31 187 LEU A O 1
#

pLDDT: mean 77.85, std 18.09, range [31.02, 97.81]

Foldseek 3Di:
DDDDDPDDPDDDPPPDPAFQKWKWFAFPVRDTPDTDPSRLLQQQADAVPDDDDDSVVSSVVSSVVLSVQQVVCVQAWDWDDRHPWIWTWGKDADPDPDDDPRDGGMMIMTGTDDPLRVLLVCLCVQLVADPLLSLLLVCLLVVDDLVRSCVVSVHDSVVSVVSCVSLCVSQVHDDSVVSNCVSVVSD

Radius of gyration: 22.78 Å; chains: 1; bounding box: 54×50×64 Å

Secondary structure (DSSP, 8-state):
-PPP-----------------EEEEE-TTS-EEEE-HHHHHHHHSPPTT-----HHHHHHHHHHHHHHHHHHTTTPPEEEEETTEEEEEEEEE------STT---EEEEEEEEPHHHHHHHHHHHHTT--HHHHHHHHHHHTT--HHHHHHHHTS-HHHHHHHHHHHHHHHT-SSHHHHHHHHHTT-

Sequence (187 aa):
MFNHSTESEVLPYTSTRPEPVGLILLDAHMKVVYVSSTARHILSYRNSGESGASDTNQLADRIQSVVFASSEAEGAASALMSGRRRYLCRPFLLELTGTAPHVPHAAILMERTSRRNDHLRRVVQQFKLTPREREALLLLAEGLTSKEIACRMNISPHTVRAFLHIIMIKFGVSTRSGIVGKVNGLL